Protein AF-A0A1Y4L0B2-F1 (afdb_monomer_lite)

Radius of gyration: 25.57 Å; chains: 1; bounding box: 71×45×72 Å

pLDDT: mean 89.55, std 8.19, range [52.19, 97.94]

Foldseek 3Di:
DDPVVCVVFDDPDDDDPVQVLQCQLPVHAKAKEWDWAQPDDDPPDPGPQIWIFIAISNRQDTDIGHPVDDQQVPQADPVPRGGHGGDYPDDDDDFDFPAWAKEWEWAATPQQKIKIWIWIWTWTQDPVTIDIDIDTAKMWIDALQDIWMWGQDPVGTDTDPDFFDDWADPDPPDPDTHYYDYTDDDLVRQPSHSCVLLVQVVCVVVVARNRVSRNLCSQQVCVSLCVVLLLCLLVVCCRVPVVVLSVLQFPSVDPDNCRGRPNDDPLLSVCNSVDHSNVSNVCVVCVVVVNDGSD

Organism: NCBI:txid501571

Sequence (295 aa):
MTTDEMLARLPDEQPDFEELQEVIGRELKGKLFARRIGMDEDPFSLSPYPHWECVCTACGKKFEADVKDKLKDMTVCPMCGGKVEPHRWMFRRGGKLTSAFLFYHLFRGIGREIWVRSWRVSQRLNWDGLEIDYEPMSIYHFEDDTAEKWKLGWQGWKPIKTIRMDTWKPNSFSYEYYPAFVGAISKKTIKGSCLEYSQLDRAIEYEFPLIEYIGFYLKNPSVEYLWKSNCIRLLCDYFNGRKDDVRRAVNLKAKTFKGLFRGADKREMKIIPQLHAREIIWFHWLYQAGVIRAD

Structure (mmCIF, N/CA/C/O backbone):
data_AF-A0A1Y4L0B2-F1
#
_entry.id   AF-A0A1Y4L0B2-F1
#
loop_
_atom_site.group_PDB
_atom_site.id
_atom_site.type_symbol
_atom_site.label_atom_id
_atom_site.label_alt_id
_atom_site.label_comp_id
_atom_site.label_asym_id
_atom_site.label_entity_id
_atom_site.label_seq_id
_atom_site.pdbx_PDB_ins_code
_atom_site.Cartn_x
_atom_site.Cartn_y
_atom_site.Cartn_z
_atom_site.occupancy
_atom_site.B_iso_or_equiv
_atom_site.auth_seq_id
_atom_site.auth_comp_id
_atom_site.auth_asym_id
_atom_site.auth_atom_id
_atom_site.pdbx_PDB_model_num
ATOM 1 N N . MET A 1 1 ? 6.589 15.026 17.180 1.00 90.00 1 MET A N 1
ATOM 2 C CA . MET A 1 1 ? 8.007 15.104 16.768 1.00 90.00 1 MET A CA 1
ATOM 3 C C . MET A 1 1 ? 8.219 16.286 15.822 1.00 90.00 1 MET A C 1
ATOM 5 O O . MET A 1 1 ? 7.353 16.550 14.989 1.00 90.00 1 MET A O 1
ATOM 9 N N . THR A 1 2 ? 9.313 17.042 15.963 1.00 93.88 2 THR A N 1
ATOM 10 C CA . THR A 1 2 ? 9.681 18.114 15.011 1.00 93.88 2 THR A CA 1
ATOM 11 C C . THR A 1 2 ? 10.234 17.529 13.704 1.00 93.88 2 THR A C 1
ATOM 13 O O . THR A 1 2 ? 10.528 16.338 13.628 1.00 93.88 2 THR A O 1
ATOM 16 N N . THR A 1 3 ? 10.364 18.335 12.641 1.00 94.56 3 THR A N 1
ATOM 17 C CA . THR A 1 3 ? 10.957 17.857 11.375 1.00 94.56 3 THR A CA 1
ATOM 18 C C . THR A 1 3 ? 12.421 17.441 11.552 1.00 94.56 3 THR A C 1
ATOM 20 O O . THR A 1 3 ? 12.824 16.432 10.983 1.00 94.56 3 THR A O 1
ATOM 23 N N . ASP A 1 4 ? 13.195 18.163 12.363 1.00 95.19 4 ASP A N 1
ATOM 24 C CA . ASP A 1 4 ? 14.615 17.860 12.577 1.00 95.19 4 ASP A CA 1
ATOM 25 C C . ASP A 1 4 ? 14.798 16.580 13.401 1.00 95.19 4 ASP A C 1
ATOM 27 O O . ASP A 1 4 ? 15.594 15.717 13.038 1.00 95.19 4 ASP A O 1
ATOM 31 N N . GLU A 1 5 ? 13.995 16.400 14.456 1.00 94.50 5 GLU A N 1
ATOM 32 C CA . GLU A 1 5 ? 13.945 15.143 15.217 1.00 94.50 5 GLU A CA 1
ATOM 33 C C . GLU A 1 5 ? 13.549 13.964 14.328 1.00 94.50 5 GLU A C 1
ATOM 35 O O . GLU A 1 5 ? 14.129 12.885 14.427 1.00 94.50 5 GLU A O 1
ATOM 40 N N . MET A 1 6 ? 12.567 14.175 13.448 1.00 94.75 6 MET A N 1
ATOM 41 C CA . MET A 1 6 ? 12.121 13.161 12.504 1.00 94.75 6 MET A CA 1
ATOM 42 C C . MET A 1 6 ? 13.268 12.739 11.586 1.00 94.75 6 MET A C 1
ATOM 44 O O . MET A 1 6 ? 13.547 11.549 11.487 1.00 94.75 6 MET A O 1
ATOM 48 N N . LEU A 1 7 ? 13.977 13.693 10.976 1.00 94.25 7 LEU A N 1
ATOM 49 C CA . LEU A 1 7 ? 15.098 13.400 10.080 1.00 94.25 7 LEU A CA 1
ATOM 50 C C . LEU A 1 7 ? 16.263 12.710 10.796 1.00 94.25 7 LEU A C 1
ATOM 52 O O . LEU A 1 7 ? 16.881 11.827 10.213 1.00 94.25 7 LEU A O 1
ATOM 56 N N . ALA A 1 8 ? 16.536 13.070 12.051 1.00 94.25 8 ALA A N 1
ATOM 57 C CA . ALA A 1 8 ? 17.605 12.459 12.839 1.00 94.25 8 ALA A CA 1
ATOM 58 C C . ALA A 1 8 ? 17.317 10.998 13.226 1.00 94.25 8 ALA A C 1
ATOM 60 O O . ALA A 1 8 ? 18.243 10.217 13.436 1.00 94.25 8 ALA A O 1
ATOM 61 N N . ARG A 1 9 ? 16.038 10.632 13.361 1.00 93.81 9 ARG A N 1
ATOM 62 C CA . ARG A 1 9 ? 15.606 9.299 13.810 1.00 93.81 9 ARG A CA 1
ATOM 63 C C . ARG A 1 9 ? 15.219 8.366 12.677 1.00 93.81 9 ARG A C 1
ATOM 65 O O . ARG A 1 9 ? 15.119 7.163 12.902 1.00 93.81 9 ARG A O 1
ATOM 72 N N . LEU A 1 10 ? 14.953 8.924 11.504 1.00 92.56 10 LEU A N 1
ATOM 73 C CA . LEU A 1 10 ? 14.519 8.200 10.329 1.00 92.56 10 LEU A CA 1
ATOM 74 C C . LEU A 1 10 ? 15.615 7.231 9.869 1.00 92.56 10 LEU A C 1
ATOM 76 O O . LEU A 1 10 ? 16.697 7.688 9.501 1.00 92.56 10 LEU A O 1
ATOM 80 N N . PRO A 1 11 ? 15.348 5.914 9.849 1.00 89.50 11 PRO A N 1
ATOM 81 C CA . PRO A 1 11 ? 16.285 4.950 9.294 1.00 89.50 11 PRO A CA 1
ATOM 82 C C . PRO A 1 11 ? 16.677 5.299 7.856 1.00 89.50 11 PRO A C 1
ATOM 84 O O . PRO A 1 11 ? 15.829 5.664 7.033 1.00 89.50 11 PRO A O 1
ATOM 87 N N . ASP A 1 12 ? 17.969 5.174 7.559 1.00 87.75 12 ASP A N 1
ATOM 88 C CA . ASP A 1 12 ? 18.512 5.370 6.215 1.00 87.75 12 ASP A CA 1
ATOM 89 C C . ASP A 1 12 ? 18.291 4.113 5.365 1.00 87.75 12 ASP A C 1
ATOM 91 O O . ASP A 1 12 ? 19.215 3.401 4.983 1.00 87.75 12 ASP A O 1
ATOM 95 N N . GLU A 1 13 ? 17.017 3.797 5.143 1.00 85.88 13 GLU A N 1
ATOM 96 C CA . GLU A 1 13 ? 16.587 2.691 4.299 1.00 85.88 13 GLU A CA 1
ATOM 97 C C . GLU A 1 13 ? 16.042 3.230 2.972 1.00 85.88 13 GLU A C 1
ATOM 99 O O . GLU A 1 13 ? 15.208 4.150 2.915 1.00 85.88 13 GLU A O 1
ATOM 104 N N . GLN A 1 14 ? 16.526 2.639 1.884 1.00 87.31 14 GLN A N 1
ATOM 105 C CA . GLN A 1 14 ? 16.072 2.888 0.520 1.00 87.31 14 GLN A CA 1
ATOM 106 C C . GLN A 1 14 ? 15.356 1.643 -0.013 1.00 87.31 14 GLN A C 1
ATOM 108 O O . GLN A 1 14 ? 15.561 0.557 0.532 1.00 87.31 14 GLN A O 1
ATOM 113 N N . PRO A 1 15 ? 14.481 1.778 -1.025 1.00 86.62 15 PRO A N 1
ATOM 114 C CA . PRO A 1 15 ? 13.889 0.620 -1.677 1.00 86.62 15 PRO A CA 1
ATOM 115 C C . PRO A 1 15 ? 14.984 -0.245 -2.295 1.00 86.62 15 PRO A C 1
ATOM 117 O O . PRO A 1 15 ? 15.932 0.285 -2.877 1.00 86.62 15 PRO A O 1
ATOM 120 N N . ASP A 1 16 ? 14.828 -1.559 -2.200 1.00 88.44 16 ASP A N 1
ATOM 121 C CA . ASP A 1 16 ? 15.700 -2.474 -2.917 1.00 88.44 16 ASP A CA 1
ATOM 122 C C . ASP A 1 16 ? 15.371 -2.453 -4.416 1.00 88.44 16 ASP A C 1
ATOM 124 O O . ASP A 1 16 ? 14.207 -2.488 -4.825 1.00 88.44 16 ASP A O 1
ATOM 128 N N . PHE A 1 17 ? 16.402 -2.367 -5.254 1.00 85.75 17 PHE A N 1
ATOM 129 C CA . PHE A 1 17 ? 16.220 -2.284 -6.700 1.00 85.75 17 PHE A CA 1
ATOM 130 C C . PHE A 1 17 ? 15.587 -3.561 -7.260 1.00 85.75 17 PHE A C 1
ATOM 132 O O . PHE A 1 17 ? 14.745 -3.476 -8.158 1.00 85.75 17 PHE A O 1
ATOM 139 N N . GLU A 1 18 ? 15.971 -4.732 -6.740 1.00 87.75 18 GLU A N 1
ATOM 140 C CA . GLU A 1 18 ? 15.405 -6.007 -7.188 1.00 87.75 18 GLU A CA 1
ATOM 141 C C . GLU A 1 18 ? 13.915 -6.073 -6.856 1.00 87.75 18 GLU A C 1
ATOM 143 O O . GLU A 1 18 ? 13.109 -6.347 -7.743 1.00 87.75 18 GLU A O 1
ATOM 148 N N . GLU A 1 19 ? 13.531 -5.692 -5.638 1.00 90.75 19 GLU A N 1
ATOM 149 C CA . GLU A 1 19 ? 12.128 -5.586 -5.231 1.00 90.75 19 GLU A CA 1
ATOM 150 C C . GLU A 1 19 ? 11.317 -4.633 -6.126 1.00 90.75 19 GLU A C 1
ATOM 152 O O . GLU A 1 19 ? 10.230 -4.982 -6.598 1.00 90.75 19 GLU A O 1
ATOM 157 N N . LEU A 1 20 ? 11.840 -3.435 -6.412 1.00 91.81 20 LEU A N 1
ATOM 158 C CA . LEU A 1 20 ? 11.171 -2.500 -7.321 1.00 91.81 20 LEU A CA 1
ATOM 159 C C . LEU A 1 20 ? 10.977 -3.111 -8.714 1.00 91.81 20 LEU A C 1
ATOM 161 O O . LEU A 1 20 ? 9.933 -2.908 -9.342 1.00 91.81 20 LEU A O 1
ATOM 165 N N . GLN A 1 21 ? 11.964 -3.867 -9.195 1.00 86.50 21 GLN A N 1
ATOM 166 C CA . GLN A 1 21 ? 11.884 -4.517 -10.493 1.00 86.50 21 GLN A CA 1
ATOM 167 C C . GLN A 1 21 ? 10.923 -5.712 -10.494 1.00 86.50 21 GLN A C 1
ATOM 169 O O . GLN A 1 21 ? 10.213 -5.917 -11.479 1.00 86.50 21 GLN A O 1
ATOM 174 N N . GLU A 1 22 ? 10.827 -6.460 -9.396 1.00 88.25 22 GLU A N 1
ATOM 175 C CA . GLU A 1 22 ? 9.817 -7.505 -9.220 1.00 88.25 22 GLU A CA 1
ATOM 176 C C . GLU A 1 22 ? 8.401 -6.928 -9.252 1.00 88.25 22 GLU A C 1
ATOM 178 O O . GLU A 1 22 ? 7.540 -7.466 -9.952 1.00 88.25 22 GLU A O 1
ATOM 183 N N . VAL A 1 23 ? 8.162 -5.802 -8.569 1.00 89.62 23 VAL A N 1
ATOM 184 C CA . VAL A 1 23 ? 6.871 -5.095 -8.621 1.00 89.62 23 VAL A CA 1
ATOM 185 C C . VAL A 1 23 ? 6.536 -4.709 -10.061 1.00 89.62 23 VAL A C 1
ATOM 187 O O . VAL A 1 23 ? 5.423 -4.959 -10.526 1.00 89.62 23 VAL A O 1
ATOM 190 N N . ILE A 1 24 ? 7.501 -4.163 -10.807 1.00 86.94 24 ILE A N 1
ATOM 191 C CA . ILE A 1 24 ? 7.298 -3.819 -12.220 1.00 86.94 24 ILE A CA 1
ATOM 192 C C . ILE A 1 24 ? 6.990 -5.065 -13.057 1.00 86.94 24 ILE A C 1
ATOM 194 O O . ILE A 1 24 ? 6.073 -5.036 -13.877 1.00 86.94 24 ILE A O 1
ATOM 198 N N . GLY A 1 25 ? 7.737 -6.153 -12.875 1.00 83.25 25 GLY A N 1
ATOM 199 C CA . GLY A 1 25 ? 7.571 -7.376 -13.655 1.00 83.25 25 GLY A CA 1
ATOM 200 C C . GLY A 1 25 ? 6.278 -8.138 -13.360 1.00 83.25 25 GLY A C 1
ATOM 201 O O . GLY A 1 25 ? 5.729 -8.766 -14.267 1.00 83.25 25 GLY A O 1
ATOM 202 N N . ARG A 1 26 ? 5.796 -8.086 -12.113 1.00 84.00 26 ARG A N 1
ATOM 203 C CA . ARG A 1 26 ? 4.625 -8.836 -11.639 1.00 84.00 26 ARG A CA 1
ATOM 204 C C . ARG A 1 26 ? 3.320 -8.070 -11.815 1.00 84.00 26 ARG A C 1
ATOM 206 O O . ARG A 1 26 ? 2.341 -8.642 -12.285 1.00 84.00 26 ARG A O 1
ATOM 213 N N . GLU A 1 27 ? 3.308 -6.800 -11.424 1.00 83.56 27 GLU A N 1
ATOM 214 C CA . GLU A 1 27 ? 2.073 -6.021 -11.274 1.00 83.56 27 GLU A CA 1
ATOM 215 C C . GLU A 1 27 ? 1.789 -5.122 -12.478 1.00 83.56 27 GLU A C 1
ATOM 217 O O . GLU A 1 27 ? 0.648 -4.722 -12.719 1.00 83.56 27 GLU A O 1
ATOM 222 N N . LEU A 1 28 ? 2.823 -4.778 -13.253 1.00 83.69 28 LEU A N 1
ATOM 223 C CA . LEU A 1 28 ? 2.685 -3.889 -14.398 1.00 83.69 28 LEU A CA 1
ATOM 224 C C . LEU A 1 28 ? 2.753 -4.663 -15.709 1.00 83.69 28 LEU A C 1
ATOM 226 O O . LEU A 1 28 ? 3.460 -5.656 -15.871 1.00 83.69 28 LEU A O 1
ATOM 230 N N . LYS A 1 29 ? 2.009 -4.173 -16.702 1.00 82.44 29 LYS A N 1
ATOM 231 C CA . LYS A 1 29 ? 2.002 -4.776 -18.033 1.00 82.44 29 LYS A CA 1
ATOM 232 C C . LYS A 1 29 ? 3.391 -4.659 -18.667 1.00 82.44 29 LYS A C 1
ATOM 234 O O . LYS A 1 29 ? 3.837 -3.556 -18.998 1.00 82.44 29 LYS A O 1
ATOM 239 N N . GLY A 1 30 ? 4.035 -5.803 -18.888 1.00 85.25 30 GLY A N 1
ATOM 240 C CA . GLY A 1 30 ? 5.305 -5.895 -19.597 1.00 85.25 30 GLY A CA 1
ATOM 241 C C . GLY A 1 30 ? 5.208 -5.345 -21.022 1.00 85.25 30 GLY A C 1
ATOM 242 O O . GLY A 1 30 ? 4.252 -5.605 -21.752 1.00 85.25 30 GLY A O 1
ATOM 243 N N . LYS A 1 31 ? 6.219 -4.586 -21.432 1.00 90.94 31 LYS A N 1
ATOM 244 C CA . LYS A 1 31 ? 6.385 -4.026 -22.773 1.00 90.94 31 LYS A CA 1
ATOM 245 C C . LYS A 1 31 ? 7.747 -4.446 -23.308 1.00 90.94 31 LYS A C 1
ATOM 247 O O . LYS A 1 31 ? 8.716 -4.526 -22.553 1.00 90.94 31 LYS A O 1
ATOM 252 N N . LEU A 1 32 ? 7.823 -4.688 -24.609 1.00 92.38 32 LEU A N 1
ATOM 253 C CA . LEU A 1 32 ? 9.070 -4.968 -25.307 1.00 92.38 32 LEU A CA 1
ATOM 254 C C . LEU A 1 32 ? 9.340 -3.842 -26.292 1.00 92.38 32 LEU A C 1
ATOM 256 O O . LEU A 1 32 ? 8.618 -3.685 -27.271 1.00 92.38 32 LEU A O 1
ATOM 260 N N . PHE A 1 33 ? 10.369 -3.048 -26.036 1.00 91.94 33 PHE A N 1
ATOM 261 C CA . PHE A 1 33 ? 10.768 -1.978 -26.937 1.00 91.94 33 PHE A CA 1
ATOM 262 C C . PHE A 1 33 ? 11.872 -2.456 -27.861 1.00 91.94 33 PHE A C 1
ATOM 264 O O . PHE A 1 33 ? 12.882 -2.945 -27.373 1.00 91.94 33 PHE A O 1
ATOM 271 N N . ALA A 1 34 ? 11.696 -2.286 -29.170 1.00 90.44 34 ALA A N 1
ATOM 272 C CA . ALA A 1 34 ? 12.701 -2.675 -30.152 1.00 90.44 34 ALA A CA 1
ATOM 273 C C . ALA A 1 34 ? 13.002 -1.565 -31.164 1.00 90.44 34 ALA A C 1
ATOM 275 O O . ALA A 1 34 ? 12.096 -0.848 -31.614 1.00 90.44 34 ALA A O 1
ATOM 276 N N . ARG A 1 35 ? 14.271 -1.460 -31.564 1.00 87.62 35 ARG A N 1
ATOM 277 C CA . ARG A 1 35 ? 14.735 -0.673 -32.721 1.00 87.62 35 ARG A CA 1
ATOM 278 C C . ARG A 1 35 ? 15.595 -1.534 -33.635 1.00 87.62 35 ARG A C 1
ATOM 280 O O . ARG A 1 35 ? 16.208 -2.488 -33.174 1.00 87.62 35 ARG A O 1
ATOM 287 N N . ARG A 1 36 ? 15.630 -1.202 -34.924 1.00 85.62 36 ARG A N 1
ATOM 288 C CA . ARG A 1 36 ? 16.532 -1.863 -35.873 1.00 85.62 36 ARG A CA 1
ATOM 289 C C . ARG A 1 36 ? 17.897 -1.196 -35.828 1.00 85.62 36 ARG A C 1
ATOM 291 O O . ARG A 1 36 ? 17.956 0.030 -35.822 1.00 85.62 36 ARG A O 1
ATOM 298 N N . ILE A 1 37 ? 18.944 -2.007 -35.830 1.00 82.88 37 ILE A N 1
ATOM 299 C CA . ILE A 1 37 ? 20.347 -1.604 -35.947 1.00 82.88 37 ILE A CA 1
ATOM 300 C C . ILE A 1 37 ? 20.917 -2.229 -37.229 1.00 82.88 37 ILE A C 1
ATOM 302 O O . ILE A 1 37 ? 20.421 -3.265 -37.674 1.00 82.88 37 ILE A O 1
ATOM 306 N N . GLY A 1 38 ? 21.915 -1.590 -37.848 1.00 72.25 38 GLY A N 1
ATOM 307 C CA . GLY A 1 38 ? 22.589 -2.116 -39.046 1.00 72.25 38 GLY A CA 1
ATOM 308 C C . GLY A 1 38 ? 21.827 -1.909 -40.362 1.00 72.25 38 GLY A C 1
ATOM 309 O O . GLY A 1 38 ? 22.090 -2.600 -41.341 1.00 72.25 38 GLY A O 1
ATOM 310 N N . MET A 1 39 ? 20.850 -0.993 -40.394 1.00 62.88 39 MET A N 1
ATOM 311 C CA . MET A 1 39 ? 20.187 -0.562 -41.639 1.00 62.88 39 MET A CA 1
ATOM 312 C C . MET A 1 39 ? 20.526 0.873 -42.054 1.00 62.88 39 MET A C 1
ATOM 314 O O . MET A 1 39 ? 20.312 1.206 -43.214 1.00 62.88 39 MET A O 1
ATOM 318 N N . ASP A 1 40 ? 21.090 1.678 -41.151 1.00 61.53 40 ASP A N 1
ATOM 319 C CA . ASP A 1 40 ? 21.494 3.054 -41.420 1.00 61.53 40 ASP A CA 1
ATOM 320 C C . ASP A 1 40 ? 22.939 3.276 -40.942 1.00 61.53 40 ASP A C 1
ATOM 322 O O . ASP A 1 40 ? 23.293 2.888 -39.829 1.00 61.53 40 ASP A O 1
ATOM 326 N N . GLU A 1 41 ? 23.704 3.949 -41.805 1.00 54.47 41 GLU A N 1
ATOM 327 C CA . GLU A 1 41 ? 25.034 4.559 -41.630 1.00 54.47 41 GLU A CA 1
ATOM 328 C C . GLU A 1 41 ? 26.252 3.804 -42.214 1.00 54.47 41 GLU A C 1
ATOM 330 O O . GLU A 1 41 ? 26.767 2.821 -41.687 1.00 54.47 41 GLU A O 1
ATOM 335 N N . ASP A 1 42 ? 26.717 4.389 -43.327 1.00 55.84 42 ASP A N 1
ATOM 336 C CA . ASP A 1 42 ? 27.955 4.173 -44.084 1.00 55.84 42 ASP A CA 1
ATOM 337 C C . ASP A 1 42 ? 28.073 2.862 -44.904 1.00 55.84 42 ASP A C 1
ATOM 339 O O . ASP A 1 42 ? 28.285 1.793 -44.329 1.00 55.84 42 ASP A O 1
ATOM 343 N N . PRO A 1 43 ? 28.023 2.922 -46.259 1.00 55.88 43 PRO A N 1
ATOM 344 C CA . PRO A 1 43 ? 28.298 1.773 -47.132 1.00 55.88 43 PRO A CA 1
ATOM 345 C C . PRO A 1 43 ? 29.742 1.243 -47.037 1.00 55.88 43 PRO A C 1
ATOM 347 O O . PRO A 1 43 ? 30.033 0.192 -47.608 1.00 55.88 43 PRO A O 1
ATOM 350 N N . PHE A 1 44 ? 30.635 1.944 -46.331 1.00 55.31 44 PHE A N 1
ATOM 351 C CA . PHE A 1 44 ? 32.004 1.516 -46.042 1.00 55.31 44 PHE A CA 1
ATOM 352 C C . PHE A 1 44 ? 32.215 1.062 -44.591 1.00 55.31 44 PHE A C 1
ATOM 354 O O . PHE A 1 44 ? 33.312 0.601 -44.262 1.00 55.31 44 PHE A O 1
ATOM 361 N N . SER A 1 45 ? 31.195 1.132 -43.726 1.00 56.50 45 SER A N 1
ATOM 362 C CA . SER A 1 45 ? 31.302 0.530 -42.399 1.00 56.50 45 SER A CA 1
ATOM 363 C C . SER A 1 45 ? 31.211 -0.993 -42.510 1.00 56.50 45 SER A C 1
ATOM 365 O O . SER A 1 45 ? 30.432 -1.542 -43.293 1.00 56.50 45 SER A O 1
ATOM 367 N N . LEU A 1 46 ? 31.992 -1.705 -41.693 1.00 55.75 46 LEU A N 1
ATOM 368 C CA . LEU A 1 46 ? 31.725 -3.106 -41.357 1.00 55.75 46 LEU A CA 1
ATOM 369 C C . LEU A 1 46 ? 30.444 -3.135 -40.507 1.00 55.75 46 LEU A C 1
ATOM 371 O O . LEU A 1 46 ? 30.496 -3.306 -39.291 1.00 55.75 46 LEU A O 1
ATOM 375 N N . SER A 1 47 ? 29.309 -2.837 -41.140 1.00 52.19 47 SER A N 1
ATOM 376 C CA . SER A 1 47 ? 28.029 -2.657 -40.468 1.00 52.19 47 SER A CA 1
ATOM 377 C C . SER A 1 47 ? 27.647 -3.966 -39.771 1.00 52.19 47 SER A C 1
ATOM 379 O O . SER A 1 47 ? 27.757 -5.035 -40.387 1.00 52.19 47 SER A O 1
ATOM 381 N N . PRO A 1 48 ? 27.232 -3.937 -38.493 1.00 62.78 48 PRO A N 1
ATOM 382 C CA . PRO A 1 48 ? 26.770 -5.143 -37.826 1.00 62.78 48 PRO A CA 1
ATOM 383 C C . PRO A 1 48 ? 25.582 -5.733 -38.595 1.00 62.78 48 PRO A C 1
ATOM 385 O O . PRO A 1 48 ? 24.753 -4.999 -39.133 1.00 62.78 48 PRO A O 1
ATOM 388 N N . TYR A 1 49 ? 25.495 -7.068 -38.641 1.00 72.19 49 TYR A N 1
ATOM 389 C CA . TYR A 1 49 ? 24.355 -7.777 -39.231 1.00 72.19 49 TYR A CA 1
ATOM 390 C C . TYR A 1 49 ? 23.036 -7.152 -38.742 1.00 72.19 49 TYR A C 1
ATOM 392 O O . TYR A 1 49 ? 22.914 -6.900 -37.537 1.00 72.19 49 TYR A O 1
ATOM 400 N N . PRO A 1 50 ? 22.057 -6.888 -39.627 1.00 80.88 50 PRO A N 1
ATOM 401 C CA . PRO A 1 50 ? 20.835 -6.203 -39.240 1.00 80.88 50 PRO A CA 1
ATOM 402 C C . PRO A 1 50 ? 20.078 -7.021 -38.190 1.00 80.88 50 PRO A C 1
ATOM 404 O O . PRO A 1 50 ? 19.640 -8.142 -38.449 1.00 80.88 50 PRO A O 1
ATOM 407 N N . HIS A 1 51 ? 19.901 -6.442 -37.005 1.00 86.19 51 HIS A N 1
ATOM 408 C CA . HIS A 1 51 ? 19.226 -7.062 -35.864 1.00 86.19 51 HIS A CA 1
ATOM 409 C C . HIS A 1 51 ? 18.259 -6.065 -35.204 1.00 86.19 51 HIS A C 1
ATOM 411 O O . HIS A 1 51 ? 18.318 -4.847 -35.409 1.00 86.19 51 HIS A O 1
ATOM 417 N N . TRP A 1 52 ? 17.322 -6.593 -34.426 1.00 88.62 52 TRP A N 1
ATOM 418 C CA . TRP A 1 52 ? 16.553 -5.831 -33.457 1.00 88.62 52 TRP A CA 1
ATOM 419 C C . TRP A 1 52 ? 17.345 -5.721 -32.165 1.00 88.62 52 TRP A C 1
ATOM 421 O O . TRP A 1 52 ? 17.703 -6.732 -31.572 1.00 88.62 52 TRP A O 1
ATOM 431 N N . GLU A 1 53 ? 17.541 -4.505 -31.682 1.00 90.56 53 GLU A N 1
ATOM 432 C CA . GLU A 1 53 ? 17.952 -4.274 -30.306 1.00 90.56 53 GLU A CA 1
ATOM 433 C C . GLU A 1 53 ? 16.691 -4.090 -29.454 1.00 90.56 53 GLU A C 1
ATOM 435 O O . GLU A 1 53 ? 15.891 -3.179 -29.699 1.00 90.56 53 GLU A O 1
ATOM 440 N N . CYS A 1 54 ? 16.502 -4.987 -28.488 1.00 91.62 54 CYS A N 1
ATOM 441 C CA . CYS A 1 54 ? 15.292 -5.140 -27.692 1.00 91.62 54 CYS A CA 1
ATOM 442 C C . CYS A 1 54 ? 15.542 -4.838 -26.211 1.00 91.62 54 CYS A C 1
ATOM 444 O O . CYS A 1 54 ? 16.584 -5.185 -25.659 1.00 91.62 54 CYS A O 1
ATOM 446 N N . VAL A 1 55 ? 14.546 -4.259 -25.541 1.00 92.81 55 VAL A N 1
ATOM 447 C CA . VAL A 1 55 ? 14.546 -4.006 -24.095 1.00 92.81 55 VAL A CA 1
ATOM 448 C C . VAL A 1 55 ? 13.194 -4.395 -23.503 1.00 92.81 55 VAL A C 1
ATOM 450 O O . VAL A 1 55 ? 12.149 -3.890 -23.924 1.00 92.81 55 VAL A O 1
ATOM 453 N N . CYS A 1 56 ? 13.205 -5.295 -22.520 1.00 92.12 56 CYS A N 1
ATOM 454 C CA . CYS A 1 56 ? 12.000 -5.750 -21.826 1.00 92.12 56 CYS A CA 1
ATOM 455 C C . CYS A 1 56 ? 11.767 -4.947 -20.542 1.00 92.12 56 CYS A C 1
ATOM 457 O O . CYS A 1 56 ? 12.589 -4.994 -19.630 1.00 92.12 56 CYS A O 1
ATOM 459 N N . THR A 1 57 ? 10.616 -4.282 -20.414 1.00 90.69 57 THR A N 1
ATOM 460 C CA . THR A 1 57 ? 10.280 -3.502 -19.206 1.00 90.69 57 THR A CA 1
ATOM 461 C C . THR A 1 57 ? 9.982 -4.350 -17.982 1.00 90.69 57 THR A C 1
ATOM 463 O O . THR A 1 57 ? 10.112 -3.846 -16.875 1.00 90.69 57 THR A O 1
ATOM 466 N N . ALA A 1 58 ? 9.601 -5.617 -18.165 1.00 88.38 58 ALA A N 1
ATOM 467 C CA . ALA A 1 58 ? 9.265 -6.508 -17.057 1.00 88.38 58 ALA A CA 1
ATOM 468 C C . ALA A 1 58 ? 10.504 -7.059 -16.334 1.00 88.38 58 ALA A C 1
ATOM 470 O O . ALA A 1 58 ? 10.454 -7.286 -15.136 1.00 88.38 58 ALA A O 1
ATOM 471 N N . CYS A 1 59 ? 11.608 -7.298 -17.050 1.00 88.06 59 CYS A N 1
ATOM 472 C CA . CYS A 1 59 ? 12.832 -7.850 -16.452 1.00 88.06 59 CYS A CA 1
ATOM 473 C C . CYS A 1 59 ? 14.049 -6.928 -16.558 1.00 88.06 59 CYS A C 1
ATOM 475 O O . CYS A 1 59 ? 15.132 -7.302 -16.121 1.00 88.06 59 CYS A O 1
ATOM 477 N N . GLY A 1 60 ? 13.919 -5.763 -17.194 1.00 87.19 60 GLY A N 1
ATOM 478 C CA . GLY A 1 60 ? 15.013 -4.807 -17.365 1.00 87.19 60 GLY A CA 1
ATOM 479 C C . GLY A 1 60 ? 16.050 -5.185 -18.427 1.00 87.19 60 GLY A C 1
ATOM 480 O O . GLY A 1 60 ? 16.847 -4.341 -18.825 1.00 87.19 60 GLY A O 1
ATOM 481 N N . LYS A 1 61 ? 16.064 -6.438 -18.898 1.00 89.94 61 LYS A N 1
ATOM 482 C CA . LYS A 1 61 ? 17.135 -6.957 -19.756 1.00 89.94 61 LYS A CA 1
ATOM 483 C C . LYS A 1 61 ? 17.067 -6.390 -21.174 1.00 89.94 61 LYS A C 1
ATOM 485 O O . LYS A 1 61 ? 15.998 -6.327 -21.792 1.00 89.94 61 LYS A O 1
ATOM 490 N N . LYS A 1 62 ? 18.252 -6.059 -21.685 1.00 90.81 62 LYS A N 1
ATOM 491 C CA . LYS A 1 62 ? 18.531 -5.699 -23.075 1.00 90.81 62 LYS A CA 1
ATOM 492 C C . LYS A 1 62 ? 19.093 -6.916 -23.814 1.00 90.81 62 LYS A C 1
ATOM 494 O O . LYS A 1 62 ? 19.896 -7.649 -23.241 1.00 90.81 62 LYS A O 1
ATOM 499 N N . PHE A 1 63 ? 18.645 -7.158 -25.042 1.00 91.12 63 PHE A N 1
ATOM 500 C CA . PHE A 1 63 ? 19.083 -8.295 -25.858 1.00 91.12 63 PHE A CA 1
ATOM 501 C C . PHE A 1 63 ? 18.897 -8.017 -27.353 1.00 91.12 63 PHE A C 1
ATOM 503 O O . PHE A 1 63 ? 18.166 -7.105 -27.735 1.00 91.12 63 PHE A O 1
ATOM 510 N N . GLU A 1 64 ? 19.534 -8.826 -28.193 1.00 90.62 64 GLU A N 1
ATOM 511 C CA . GLU A 1 64 ? 19.429 -8.746 -29.651 1.00 90.62 64 GLU A CA 1
ATOM 512 C C . GLU A 1 64 ? 18.517 -9.858 -30.196 1.00 90.62 64 GLU A C 1
ATOM 514 O O . GLU A 1 64 ? 18.476 -10.960 -29.647 1.00 90.62 64 GLU A O 1
ATOM 519 N N . ALA A 1 65 ? 17.774 -9.575 -31.266 1.00 87.38 65 ALA A N 1
ATOM 520 C CA . ALA A 1 65 ? 16.944 -10.547 -31.986 1.00 87.38 65 ALA A CA 1
ATOM 521 C C . ALA A 1 65 ? 17.103 -10.390 -33.509 1.00 87.38 65 ALA A C 1
ATOM 523 O O . ALA A 1 65 ? 17.425 -9.307 -33.992 1.00 87.38 65 ALA A O 1
ATOM 524 N N . ASP A 1 66 ? 16.873 -11.449 -34.287 1.00 82.69 66 ASP A N 1
ATOM 525 C CA . ASP A 1 66 ? 17.029 -11.412 -35.751 1.00 82.69 66 ASP A CA 1
ATOM 526 C C . ASP A 1 66 ? 15.938 -10.522 -36.389 1.00 82.69 66 ASP A C 1
ATOM 528 O O . ASP A 1 66 ? 14.767 -10.591 -36.017 1.00 82.69 66 ASP A O 1
ATOM 532 N N . VAL A 1 67 ? 16.284 -9.688 -37.383 1.00 76.81 67 VAL A N 1
ATOM 533 C CA . VAL A 1 67 ? 15.311 -8.839 -38.109 1.00 76.81 67 VAL A CA 1
ATOM 534 C C . VAL A 1 67 ? 14.215 -9.646 -38.809 1.00 76.81 67 VAL A C 1
ATOM 536 O O . VAL A 1 67 ? 13.139 -9.096 -39.078 1.00 76.81 67 VAL A O 1
ATOM 539 N N . LYS A 1 68 ? 14.450 -10.935 -39.090 1.00 78.75 68 LYS A N 1
ATOM 540 C CA . LYS A 1 68 ? 13.423 -11.850 -39.613 1.00 78.75 68 LYS A CA 1
ATOM 541 C C . LYS A 1 68 ? 12.217 -11.965 -38.683 1.00 78.75 68 LYS A C 1
ATOM 543 O O . LYS A 1 68 ? 11.098 -12.136 -39.176 1.00 78.75 68 LYS A O 1
ATOM 548 N N . ASP A 1 69 ? 12.418 -11.806 -37.378 1.00 78.94 69 ASP A N 1
ATOM 549 C CA . ASP A 1 69 ? 11.328 -11.784 -36.418 1.00 78.94 69 ASP A CA 1
ATOM 550 C C . ASP A 1 69 ? 10.517 -10.498 -36.587 1.00 78.94 69 ASP A C 1
ATOM 552 O O . ASP A 1 69 ? 11.009 -9.363 -36.523 1.00 78.94 69 ASP A O 1
ATOM 556 N N . LYS A 1 70 ? 9.216 -10.658 -36.828 1.00 85.69 70 LYS A N 1
ATOM 557 C CA . LYS A 1 70 ? 8.307 -9.517 -36.875 1.00 85.69 70 LYS A CA 1
ATOM 558 C C . LYS A 1 70 ? 8.075 -9.056 -35.444 1.00 85.69 70 LYS A C 1
ATOM 560 O O . LYS A 1 70 ? 7.472 -9.774 -34.659 1.00 85.69 70 LYS A O 1
ATOM 565 N N . LEU A 1 71 ? 8.449 -7.812 -35.143 1.00 87.56 71 LEU A N 1
ATOM 566 C CA . LEU A 1 71 ? 8.274 -7.211 -33.815 1.00 87.56 71 LEU A CA 1
ATOM 567 C C . LEU A 1 71 ? 6.877 -7.445 -33.211 1.00 87.56 71 LEU A C 1
ATOM 569 O O . LEU A 1 71 ? 6.759 -7.781 -32.042 1.00 87.56 71 LEU A O 1
ATOM 573 N N . LYS A 1 72 ? 5.814 -7.312 -34.013 1.00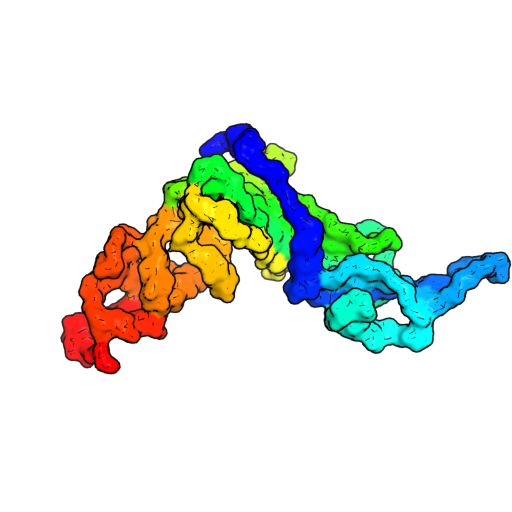 89.75 72 LYS A N 1
ATOM 574 C CA . LYS A 1 72 ? 4.426 -7.525 -33.563 1.00 89.75 72 LYS A CA 1
ATOM 575 C C . LYS A 1 72 ? 4.135 -8.940 -33.034 1.00 89.75 72 LYS A C 1
ATOM 577 O O . LYS A 1 72 ? 3.188 -9.100 -32.275 1.00 89.75 72 LYS A O 1
ATOM 582 N N . ASP A 1 73 ? 4.934 -9.926 -33.433 1.00 89.94 73 ASP A N 1
ATOM 583 C CA . ASP A 1 73 ? 4.774 -11.333 -33.067 1.00 89.94 73 ASP A CA 1
ATOM 584 C C . ASP A 1 73 ? 5.637 -11.684 -31.828 1.00 89.94 73 ASP A C 1
ATOM 586 O O . ASP A 1 73 ? 5.490 -12.753 -31.242 1.00 89.94 73 ASP A O 1
ATOM 590 N N . MET A 1 74 ? 6.488 -10.759 -31.357 1.00 89.88 74 MET A N 1
ATOM 591 C CA . MET A 1 74 ? 7.317 -10.906 -30.152 1.00 89.88 74 MET A CA 1
ATOM 592 C C . MET A 1 74 ? 6.515 -10.585 -28.878 1.00 89.88 74 MET A C 1
ATOM 594 O O . MET A 1 74 ? 6.780 -9.607 -28.179 1.00 89.88 74 MET A O 1
ATOM 598 N N . THR A 1 75 ? 5.498 -11.396 -28.579 1.00 92.62 75 THR A N 1
ATOM 599 C CA . THR A 1 75 ? 4.577 -11.180 -27.441 1.00 92.62 75 THR A CA 1
ATOM 600 C C . THR A 1 75 ? 5.023 -11.842 -26.135 1.00 92.62 75 THR A C 1
ATOM 602 O O . THR A 1 75 ? 4.323 -11.776 -25.122 1.00 92.62 75 THR A O 1
ATOM 605 N N . VAL A 1 76 ? 6.174 -12.513 -26.143 1.00 92.38 76 VAL A N 1
ATOM 606 C CA . VAL A 1 76 ? 6.796 -13.134 -24.969 1.00 92.38 76 VAL A CA 1
ATOM 607 C C . VAL A 1 76 ? 8.255 -12.705 -24.925 1.00 92.38 76 VAL A C 1
ATOM 609 O O . VAL A 1 76 ? 8.950 -12.758 -25.937 1.00 92.38 76 VAL A O 1
ATOM 612 N N . CYS A 1 77 ? 8.723 -12.267 -23.759 1.00 91.88 77 CYS A N 1
ATOM 613 C CA . CYS A 1 77 ? 10.123 -11.921 -23.582 1.00 91.88 77 CYS A CA 1
ATOM 614 C C . CYS A 1 77 ? 10.971 -13.203 -23.534 1.00 91.88 77 CYS A C 1
ATOM 616 O O . CYS A 1 77 ? 10.773 -14.010 -22.624 1.00 91.88 77 CYS A O 1
ATOM 618 N N . PRO A 1 78 ? 11.962 -13.385 -24.424 1.00 90.69 78 PRO A N 1
ATOM 619 C CA . PRO A 1 78 ? 12.815 -14.575 -24.415 1.00 90.69 78 PRO A CA 1
ATOM 620 C C . PRO A 1 78 ? 13.714 -14.648 -23.172 1.00 90.69 78 PRO A C 1
ATOM 622 O O . PRO A 1 78 ? 14.163 -15.723 -22.796 1.00 90.69 78 PRO A O 1
ATOM 625 N N . MET A 1 79 ? 13.949 -13.516 -22.500 1.00 92.06 79 MET A N 1
ATOM 626 C CA . MET A 1 79 ? 14.854 -13.439 -21.349 1.00 92.06 79 MET A CA 1
ATOM 627 C C . MET A 1 79 ? 14.201 -13.780 -20.008 1.00 92.06 79 MET A C 1
ATOM 629 O O . MET A 1 79 ? 14.913 -14.108 -19.059 1.00 92.06 79 MET A O 1
ATOM 633 N N . CYS A 1 80 ? 12.880 -13.627 -19.886 1.00 90.62 80 CYS A N 1
ATOM 634 C CA . CYS A 1 80 ? 12.156 -13.913 -18.640 1.00 90.62 80 CYS A CA 1
ATOM 635 C C . CYS A 1 80 ? 10.884 -14.750 -18.821 1.00 90.62 80 CYS A C 1
ATOM 637 O O . CYS A 1 80 ? 10.236 -15.071 -17.833 1.00 90.62 80 CYS A O 1
ATOM 639 N N . GLY A 1 81 ? 10.480 -15.071 -20.053 1.00 90.00 81 GLY A N 1
ATOM 640 C CA . GLY A 1 81 ? 9.243 -15.804 -20.347 1.00 90.00 81 GLY A CA 1
ATOM 641 C C . GLY A 1 81 ? 7.950 -15.016 -20.098 1.00 90.00 81 GLY A C 1
ATOM 642 O O . GLY A 1 81 ? 6.860 -15.532 -20.336 1.00 90.00 81 GLY A O 1
ATOM 643 N N . GLY A 1 82 ? 8.042 -13.766 -19.634 1.00 88.56 82 GLY A N 1
ATOM 644 C CA . GLY A 1 82 ? 6.886 -12.918 -19.354 1.00 88.56 82 GLY A CA 1
ATOM 645 C C . GLY A 1 82 ? 6.151 -12.485 -20.624 1.00 88.56 82 GLY A C 1
ATOM 646 O O . GLY A 1 82 ? 6.770 -12.240 -21.662 1.00 88.56 82 GLY A O 1
ATOM 647 N N . LYS A 1 83 ? 4.824 -12.348 -20.534 1.00 91.50 83 LYS A N 1
ATOM 648 C CA . LYS A 1 83 ? 4.008 -11.756 -21.606 1.00 91.50 83 LYS A CA 1
ATOM 649 C C . LYS A 1 83 ? 4.348 -10.275 -21.754 1.00 91.50 83 LYS A C 1
ATOM 651 O O . LYS A 1 83 ? 4.389 -9.547 -20.764 1.00 91.50 83 LYS A O 1
ATOM 656 N N . VAL A 1 84 ? 4.556 -9.831 -22.988 1.00 92.44 84 VAL A N 1
ATOM 657 C CA . VAL A 1 84 ? 4.945 -8.454 -23.307 1.00 92.44 84 VAL A CA 1
ATOM 658 C C . VAL A 1 84 ? 4.142 -7.897 -24.473 1.00 92.44 84 VAL A C 1
ATOM 660 O O . VAL A 1 84 ? 3.743 -8.621 -25.382 1.00 92.44 84 VAL A O 1
ATOM 663 N N . GLU A 1 85 ? 3.921 -6.586 -24.457 1.00 92.94 85 GLU A N 1
ATOM 664 C CA . GLU A 1 85 ? 3.383 -5.846 -25.596 1.00 92.94 85 GLU A CA 1
ATOM 665 C C . GLU A 1 85 ? 4.528 -5.237 -26.426 1.00 92.94 85 GLU A C 1
ATOM 667 O O . GLU A 1 85 ? 5.293 -4.421 -25.897 1.00 92.94 85 GLU A O 1
ATOM 672 N N . PRO A 1 86 ? 4.684 -5.613 -27.708 1.00 91.62 86 PRO A N 1
ATOM 673 C CA . PRO A 1 86 ? 5.772 -5.114 -28.534 1.00 91.62 86 PRO A CA 1
ATOM 674 C C . PRO A 1 86 ? 5.529 -3.676 -29.011 1.00 91.62 86 PRO A C 1
ATOM 676 O O . PRO A 1 86 ? 4.484 -3.335 -29.564 1.00 91.62 86 PRO A O 1
ATOM 679 N N . HIS A 1 87 ? 6.542 -2.826 -28.864 1.00 91.88 87 HIS A N 1
ATOM 680 C CA . HIS A 1 87 ? 6.527 -1.419 -29.244 1.00 91.88 87 HIS A CA 1
ATOM 681 C C . HIS A 1 87 ? 7.814 -1.025 -29.967 1.00 91.88 87 HIS A C 1
ATOM 683 O O . HIS A 1 87 ? 8.911 -1.472 -29.641 1.00 91.88 87 HIS A O 1
ATOM 689 N N . ARG A 1 88 ? 7.703 -0.098 -30.924 1.00 88.38 88 ARG A N 1
ATOM 690 C CA . ARG A 1 88 ? 8.891 0.521 -31.518 1.00 88.38 88 ARG A CA 1
ATOM 691 C C . ARG A 1 88 ? 9.521 1.526 -30.559 1.00 88.38 88 ARG A C 1
ATOM 693 O O . ARG A 1 88 ? 8.836 2.357 -29.955 1.00 88.38 88 ARG A O 1
ATOM 700 N N . TRP A 1 89 ? 10.840 1.497 -30.488 1.00 85.56 89 TRP A N 1
ATOM 701 C CA . TRP A 1 89 ? 11.649 2.432 -29.724 1.00 85.56 89 TRP A CA 1
ATOM 702 C C . TRP A 1 89 ? 11.914 3.704 -30.554 1.00 85.56 89 TRP A C 1
ATOM 704 O O . TRP A 1 89 ? 12.914 3.807 -31.251 1.00 85.56 89 TRP A O 1
ATOM 714 N N . MET A 1 90 ? 10.988 4.676 -30.511 1.00 73.81 90 MET A N 1
ATOM 715 C CA . MET A 1 90 ? 11.015 5.880 -31.378 1.00 73.81 90 MET A CA 1
ATOM 716 C C . MET A 1 90 ? 11.006 7.238 -30.639 1.00 73.81 90 MET A C 1
ATOM 718 O O . MET A 1 90 ? 10.584 8.241 -31.216 1.00 73.81 90 MET A O 1
ATOM 722 N N . PHE A 1 91 ? 11.390 7.324 -29.361 1.00 70.19 91 PHE A N 1
ATOM 723 C CA . PHE A 1 91 ? 11.300 8.603 -28.632 1.00 70.19 91 PHE A CA 1
ATOM 724 C C . PHE A 1 91 ? 12.457 9.560 -28.973 1.00 70.19 91 PHE A C 1
ATOM 726 O O . PHE A 1 91 ? 13.606 9.151 -29.103 1.00 70.19 91 PHE A O 1
ATOM 733 N N . ARG A 1 92 ? 12.135 10.853 -29.139 1.00 58.19 92 ARG A N 1
ATOM 734 C CA . ARG A 1 92 ? 13.006 11.845 -29.798 1.00 58.19 92 ARG A CA 1
ATOM 735 C C . ARG A 1 92 ? 13.992 12.601 -28.890 1.00 58.19 92 ARG A C 1
ATOM 737 O O . ARG A 1 92 ? 14.774 13.362 -29.444 1.00 58.19 92 ARG A O 1
ATOM 744 N N . ARG A 1 93 ? 13.980 12.411 -27.557 1.00 63.16 93 ARG A N 1
ATOM 745 C CA . ARG A 1 93 ? 14.982 12.837 -26.531 1.00 63.16 93 ARG A CA 1
ATOM 746 C C . ARG A 1 93 ? 14.379 12.673 -25.118 1.00 63.16 93 ARG A C 1
ATOM 748 O O . ARG A 1 93 ? 13.160 12.709 -24.994 1.00 63.16 93 ARG A O 1
ATOM 755 N N . GLY A 1 94 ? 15.210 12.524 -24.076 1.00 64.00 94 GLY A N 1
ATOM 756 C CA . GLY A 1 94 ? 14.790 12.603 -22.657 1.00 64.00 94 GLY A CA 1
ATOM 757 C C . GLY A 1 94 ? 14.163 11.344 -22.039 1.00 64.00 94 GLY A C 1
ATOM 758 O O . GLY A 1 94 ? 13.571 11.421 -20.959 1.00 64.00 94 GLY A O 1
ATOM 759 N N . GLY A 1 95 ? 14.282 10.205 -22.722 1.00 78.31 95 GLY A N 1
ATOM 760 C CA . GLY A 1 95 ? 13.699 8.945 -22.277 1.00 78.31 95 GLY A CA 1
ATOM 761 C C . GLY A 1 95 ? 12.195 8.841 -22.479 1.00 78.31 95 GLY A C 1
ATOM 762 O O . GLY A 1 95 ? 11.486 9.837 -22.616 1.00 78.31 95 GLY A O 1
ATOM 763 N N . LYS A 1 96 ? 11.675 7.616 -22.482 1.00 86.81 96 LYS A N 1
ATOM 764 C CA . LYS A 1 96 ? 10.236 7.344 -22.457 1.00 86.81 96 LYS A CA 1
ATOM 765 C C . LYS A 1 96 ? 9.859 6.759 -21.107 1.00 86.81 96 LYS A C 1
ATOM 767 O O . LYS A 1 96 ? 10.325 5.676 -20.774 1.00 86.81 96 LYS A O 1
ATOM 772 N N . LEU A 1 97 ? 8.968 7.427 -20.374 1.00 88.69 97 LEU A N 1
ATOM 773 C CA . LEU A 1 97 ? 8.345 6.841 -19.187 1.00 88.69 97 LEU A CA 1
ATOM 774 C C . LEU A 1 97 ? 7.572 5.581 -19.605 1.00 88.69 97 LEU A C 1
ATOM 776 O O . LEU A 1 97 ? 6.638 5.650 -20.410 1.00 88.69 97 LEU A O 1
ATOM 780 N N . THR A 1 98 ? 7.996 4.426 -19.105 1.00 88.69 98 THR A N 1
ATOM 781 C CA . THR A 1 98 ? 7.384 3.128 -19.412 1.00 88.69 98 THR A CA 1
ATOM 782 C C . THR A 1 98 ? 6.352 2.740 -18.367 1.00 88.69 98 THR A C 1
ATOM 784 O O . THR A 1 98 ? 5.288 2.228 -18.743 1.00 88.69 98 THR A O 1
ATOM 787 N N . SER A 1 99 ? 6.664 3.046 -17.104 1.00 89.94 99 SER A N 1
ATOM 788 C CA . SER A 1 99 ? 5.913 2.678 -15.906 1.00 89.94 99 SER A CA 1
ATOM 789 C C . SER A 1 99 ? 6.130 3.706 -14.793 1.00 89.94 99 SER A C 1
ATOM 791 O O . SER A 1 99 ? 7.202 4.302 -14.696 1.00 89.94 99 SER A O 1
ATOM 793 N N . ALA A 1 100 ? 5.121 3.900 -13.945 1.00 93.88 100 ALA A N 1
ATOM 794 C CA . ALA A 1 100 ? 5.205 4.735 -12.751 1.00 93.88 100 ALA A CA 1
ATOM 795 C C . ALA A 1 100 ? 4.218 4.244 -11.684 1.00 93.88 100 ALA A C 1
ATOM 797 O O . ALA A 1 100 ? 3.104 3.836 -12.019 1.00 93.88 100 ALA A O 1
ATOM 798 N N . PHE A 1 101 ? 4.630 4.268 -10.416 1.00 95.62 101 PHE A N 1
ATOM 799 C CA . PHE A 1 101 ? 3.829 3.809 -9.278 1.00 95.62 101 PHE A CA 1
ATOM 800 C C . PHE A 1 101 ? 4.292 4.419 -7.951 1.00 95.62 101 PHE A C 1
ATOM 802 O O . PHE A 1 101 ? 5.394 4.958 -7.833 1.00 95.62 101 PHE A O 1
ATOM 809 N N . LEU A 1 102 ? 3.429 4.345 -6.939 1.00 96.75 102 LEU A N 1
ATOM 810 C CA . LEU A 1 102 ? 3.792 4.620 -5.554 1.00 96.75 102 LEU A CA 1
ATOM 811 C C . LEU A 1 102 ? 4.265 3.343 -4.873 1.00 96.75 102 LEU A C 1
ATOM 813 O O . LEU A 1 102 ? 3.606 2.314 -4.968 1.00 96.75 102 LEU A O 1
ATOM 817 N N . PHE A 1 103 ? 5.366 3.429 -4.140 1.00 96.69 103 PHE A N 1
ATOM 818 C CA . PHE A 1 103 ? 5.910 2.314 -3.377 1.00 96.69 103 PHE A CA 1
ATOM 819 C C . PHE A 1 103 ? 5.988 2.668 -1.894 1.00 96.69 103 PHE A C 1
ATOM 821 O O . PHE A 1 103 ? 6.535 3.713 -1.546 1.00 96.69 103 PHE A O 1
ATOM 828 N N . TYR A 1 104 ? 5.433 1.826 -1.025 1.00 96.31 104 TYR A N 1
ATOM 829 C CA . TYR A 1 104 ? 5.452 2.003 0.428 1.00 96.31 104 TYR A CA 1
ATOM 830 C C . TYR A 1 104 ? 6.407 0.998 1.050 1.00 96.31 104 TYR A C 1
ATOM 832 O O . TYR A 1 104 ? 6.129 -0.198 1.050 1.00 96.31 104 TYR A O 1
ATOM 840 N N . HIS A 1 105 ? 7.495 1.499 1.623 1.00 94.56 105 HIS A N 1
ATOM 841 C CA . HIS A 1 105 ? 8.481 0.681 2.315 1.00 94.56 105 HIS A CA 1
ATOM 842 C C . HIS A 1 105 ? 8.318 0.848 3.828 1.00 94.56 105 HIS A C 1
ATOM 844 O O . HIS A 1 105 ? 8.329 1.983 4.314 1.00 94.56 105 HIS A O 1
ATOM 850 N N . LEU A 1 106 ? 8.137 -0.260 4.555 1.00 94.56 106 LEU A N 1
ATOM 851 C CA . LEU A 1 106 ? 8.008 -0.274 6.013 1.00 94.56 106 LEU A CA 1
ATOM 852 C C . LEU A 1 106 ? 9.311 -0.727 6.660 1.00 94.56 106 LEU A C 1
ATOM 854 O O . LEU A 1 106 ? 9.831 -1.790 6.334 1.00 94.56 106 LEU A O 1
ATOM 858 N N . PHE A 1 107 ? 9.761 0.022 7.657 1.00 92.12 107 PHE A N 1
ATOM 859 C CA . PHE A 1 107 ? 11.013 -0.240 8.351 1.00 92.12 107 PHE A CA 1
ATOM 860 C C . PHE A 1 107 ? 10.875 -0.058 9.858 1.00 92.12 107 PHE A C 1
ATOM 862 O O . PHE A 1 107 ? 9.949 0.573 10.385 1.00 92.12 107 PHE A O 1
ATOM 869 N N . ARG A 1 108 ? 11.795 -0.704 10.571 1.00 94.19 108 ARG A N 1
ATOM 870 C CA . ARG A 1 108 ? 11.771 -0.804 12.025 1.00 94.19 108 ARG A CA 1
ATOM 871 C C . ARG A 1 108 ? 12.428 0.428 12.638 1.00 94.19 108 ARG A C 1
ATOM 873 O O . ARG A 1 108 ? 13.576 0.725 12.334 1.00 94.19 108 ARG A O 1
ATOM 880 N N . GLY A 1 109 ? 11.710 1.113 13.525 1.00 93.19 109 GLY A N 1
ATOM 881 C CA . GLY A 1 109 ? 12.273 2.188 14.341 1.00 93.19 109 GLY A CA 1
ATOM 882 C C . GLY A 1 1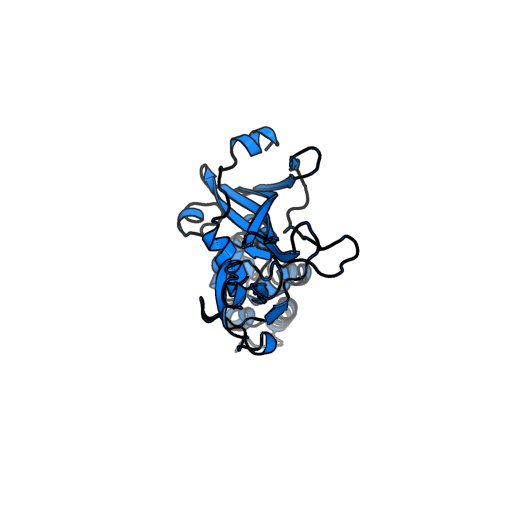09 ? 12.855 1.696 15.665 1.00 93.19 109 GLY A C 1
ATOM 883 O O . GLY A 1 109 ? 12.988 0.494 15.916 1.00 93.19 109 GLY A O 1
ATOM 884 N N . ILE A 1 110 ? 13.170 2.651 16.540 1.00 91.81 110 ILE A N 1
ATOM 885 C CA . ILE A 1 110 ? 13.642 2.376 17.899 1.00 91.81 110 ILE A CA 1
ATOM 886 C C . ILE A 1 110 ? 12.468 1.876 18.753 1.00 91.81 110 ILE A C 1
ATOM 888 O O . ILE A 1 110 ? 11.334 2.333 18.626 1.00 91.81 110 ILE A O 1
ATOM 892 N N . GLY A 1 111 ? 12.731 0.929 19.657 1.00 93.06 111 GLY A N 1
ATOM 893 C CA . GLY A 1 111 ? 11.722 0.455 20.602 1.00 93.06 111 GLY A CA 1
ATOM 894 C C . GLY A 1 111 ? 10.560 -0.237 19.895 1.00 93.06 111 GLY A C 1
ATOM 895 O O . GLY A 1 111 ? 10.751 -1.292 19.296 1.00 93.06 111 GLY A O 1
ATOM 896 N N . ARG A 1 112 ? 9.349 0.324 19.992 1.00 95.00 112 ARG A N 1
ATOM 897 C CA . ARG A 1 112 ? 8.129 -0.233 19.380 1.00 95.00 112 ARG A CA 1
ATOM 898 C C . ARG A 1 112 ? 7.743 0.448 18.067 1.00 95.00 112 ARG A C 1
ATOM 900 O O . ARG A 1 112 ? 6.796 -0.007 17.435 1.00 95.00 112 ARG A O 1
ATOM 907 N N . GLU A 1 113 ? 8.519 1.412 17.597 1.00 95.75 113 GLU A N 1
ATOM 908 C CA . GLU A 1 113 ? 8.178 2.230 16.435 1.00 95.75 113 GLU A CA 1
ATOM 909 C C . GLU A 1 113 ? 8.200 1.470 15.111 1.00 95.75 113 GLU A C 1
ATOM 911 O O . GLU A 1 113 ? 9.018 0.567 14.881 1.00 95.75 113 GLU A O 1
ATOM 916 N N . ILE A 1 114 ? 7.315 1.905 14.221 1.00 96.88 114 ILE A N 1
ATOM 917 C CA . ILE A 1 114 ? 7.315 1.569 12.805 1.00 96.88 114 ILE A CA 1
ATOM 918 C C . ILE A 1 114 ? 7.332 2.858 12.012 1.00 96.88 114 ILE A C 1
ATOM 920 O O . ILE A 1 114 ? 6.598 3.807 12.285 1.00 96.88 114 ILE A O 1
ATOM 924 N N . TRP A 1 115 ? 8.149 2.853 10.978 1.00 96.81 115 TRP A N 1
ATOM 925 C CA . TRP A 1 115 ? 8.226 3.933 10.029 1.00 96.81 115 TRP A CA 1
ATOM 926 C C . TRP A 1 115 ? 7.833 3.425 8.652 1.00 96.81 115 TRP A C 1
ATOM 928 O O . TRP A 1 115 ? 8.048 2.262 8.311 1.00 96.81 115 TRP A O 1
ATOM 938 N N . VAL A 1 116 ? 7.233 4.305 7.859 1.00 96.94 116 VAL A N 1
ATOM 939 C CA . VAL A 1 116 ? 6.903 4.019 6.464 1.00 96.94 116 VAL A CA 1
ATOM 940 C C . VAL A 1 116 ? 7.375 5.183 5.620 1.00 96.94 116 VAL A C 1
ATOM 942 O O . VAL A 1 116 ? 7.126 6.339 5.959 1.00 96.94 116 VAL A O 1
ATOM 945 N N . ARG A 1 117 ? 8.021 4.904 4.495 1.00 96.31 117 ARG A N 1
ATOM 946 C CA . ARG A 1 117 ? 8.357 5.922 3.499 1.00 96.31 117 ARG A CA 1
ATOM 947 C C . ARG A 1 117 ? 7.673 5.565 2.194 1.00 96.31 117 ARG A C 1
ATOM 949 O O . ARG A 1 117 ? 7.753 4.425 1.740 1.00 96.31 117 ARG A O 1
ATOM 956 N N . SER A 1 118 ? 6.975 6.537 1.620 1.00 97.00 118 SER A N 1
ATOM 957 C CA . SER A 1 118 ? 6.417 6.411 0.281 1.00 97.00 118 SER A CA 1
ATOM 958 C C . SER A 1 118 ? 7.374 7.011 -0.743 1.00 97.00 118 SER A C 1
ATOM 960 O O . SER A 1 118 ? 7.962 8.073 -0.519 1.00 97.00 118 SER A O 1
ATOM 962 N N . TRP A 1 119 ? 7.496 6.337 -1.879 1.00 97.06 119 TRP A N 1
ATOM 963 C CA . TRP A 1 119 ? 8.371 6.705 -2.983 1.00 97.06 119 TRP A CA 1
ATOM 964 C C . TRP A 1 119 ? 7.562 6.804 -4.270 1.00 97.06 119 TRP A C 1
ATOM 966 O O . TRP A 1 119 ? 6.680 5.984 -4.522 1.00 97.06 119 TRP A O 1
ATOM 976 N N . ARG A 1 120 ? 7.863 7.806 -5.094 1.00 96.62 120 ARG A N 1
ATOM 977 C CA . ARG A 1 120 ? 7.424 7.861 -6.490 1.00 96.62 120 ARG A CA 1
ATOM 978 C C . ARG A 1 120 ? 8.464 7.140 -7.319 1.00 96.62 120 ARG A C 1
ATOM 980 O O . ARG A 1 120 ? 9.563 7.661 -7.476 1.00 96.62 120 ARG A O 1
ATOM 987 N N . VAL A 1 121 ? 8.113 5.966 -7.824 1.00 96.50 121 VAL A N 1
ATOM 988 C CA . VAL A 1 121 ? 9.001 5.146 -8.645 1.00 96.50 121 VAL A CA 1
ATOM 989 C C . VAL A 1 121 ? 8.640 5.355 -10.107 1.00 96.50 121 VAL A C 1
ATOM 991 O O . VAL A 1 121 ? 7.472 5.250 -10.484 1.00 96.50 121 VAL A O 1
ATOM 994 N N . SER A 1 122 ? 9.634 5.675 -10.928 1.00 93.56 122 SER A N 1
ATOM 995 C CA . SER A 1 122 ? 9.498 5.878 -12.368 1.00 93.56 122 SER A CA 1
ATOM 996 C C . SER A 1 122 ? 10.474 4.972 -13.096 1.00 93.56 122 SER A C 1
ATOM 998 O O . SER A 1 122 ? 11.662 5.006 -12.815 1.00 93.56 122 SER A O 1
ATOM 1000 N N . GLN A 1 123 ? 9.991 4.211 -14.071 1.00 91.81 123 GLN A N 1
ATOM 1001 C CA . GLN A 1 123 ? 10.852 3.487 -14.996 1.00 91.81 123 GLN A CA 1
ATOM 1002 C C . GLN A 1 123 ? 10.878 4.235 -16.328 1.00 91.81 123 GLN A C 1
ATOM 1004 O O . GLN A 1 123 ? 9.829 4.526 -16.919 1.00 91.81 123 GLN A O 1
ATOM 1009 N N . ARG A 1 124 ? 12.076 4.562 -16.805 1.00 90.44 124 ARG A N 1
ATOM 1010 C CA . ARG A 1 124 ? 12.305 5.256 -18.070 1.00 90.44 124 ARG A CA 1
ATOM 1011 C C . ARG A 1 124 ? 13.151 4.392 -18.983 1.00 90.44 124 ARG A C 1
ATOM 1013 O O . ARG A 1 124 ? 14.161 3.839 -18.577 1.00 90.44 124 ARG A O 1
ATOM 1020 N N . LEU A 1 125 ? 12.744 4.296 -20.240 1.00 89.12 125 LEU A N 1
ATOM 1021 C CA . LEU A 1 125 ? 13.577 3.746 -21.297 1.00 89.12 125 LEU A CA 1
ATOM 1022 C C . LEU A 1 125 ? 14.413 4.878 -21.897 1.00 89.12 125 LEU A C 1
ATOM 1024 O O . LEU A 1 125 ? 13.837 5.825 -22.425 1.00 89.12 125 LEU A O 1
ATOM 1028 N N . ASN A 1 126 ? 15.734 4.747 -21.850 1.00 86.81 126 ASN A N 1
ATOM 1029 C CA . ASN A 1 126 ? 16.751 5.638 -22.413 1.00 86.81 126 ASN A CA 1
ATOM 1030 C C . ASN A 1 126 ? 17.628 4.873 -23.413 1.00 86.81 126 ASN A C 1
ATOM 1032 O O . ASN A 1 126 ? 17.495 3.659 -23.524 1.00 86.81 126 ASN A O 1
ATOM 1036 N N . TRP A 1 127 ? 18.525 5.566 -24.133 1.00 78.75 127 TRP A N 1
ATOM 1037 C CA . TRP A 1 127 ? 19.449 4.968 -25.122 1.00 78.75 127 TRP A CA 1
ATOM 1038 C C . TRP A 1 127 ? 20.262 3.791 -24.561 1.00 78.75 127 TRP A C 1
ATOM 1040 O O . TRP A 1 127 ? 20.476 2.807 -25.272 1.00 78.75 127 TRP A O 1
ATOM 1050 N N . ASP A 1 128 ? 20.629 3.866 -23.283 1.00 80.81 128 ASP A N 1
ATOM 1051 C CA . ASP A 1 128 ? 21.438 2.857 -22.597 1.00 80.81 128 ASP A CA 1
ATOM 1052 C C . ASP A 1 128 ? 20.618 1.670 -22.064 1.00 80.81 128 ASP A C 1
ATOM 1054 O O . ASP A 1 128 ? 21.171 0.610 -21.781 1.00 80.81 128 ASP A O 1
ATOM 1058 N N . GLY A 1 129 ? 19.289 1.795 -21.991 1.00 83.00 129 GLY A N 1
ATOM 1059 C CA . GLY A 1 129 ? 18.401 0.767 -21.452 1.00 83.00 129 GLY A CA 1
ATOM 1060 C C . GLY A 1 129 ? 17.339 1.341 -20.522 1.00 83.00 129 GLY A C 1
ATOM 1061 O O . GLY A 1 129 ? 16.891 2.475 -20.693 1.00 83.00 129 GLY A O 1
ATOM 1062 N N . LEU A 1 130 ? 16.890 0.530 -19.566 1.00 88.38 130 LEU A N 1
ATOM 1063 C CA . LEU A 1 130 ? 15.916 0.956 -18.565 1.00 88.38 130 LEU A CA 1
ATOM 1064 C C . LEU A 1 130 ? 16.622 1.528 -17.344 1.00 88.38 130 LEU A C 1
ATOM 1066 O O . LEU A 1 130 ? 17.523 0.908 -16.791 1.00 88.38 130 LEU A O 1
ATOM 1070 N N . GLU A 1 131 ? 16.140 2.678 -16.910 1.00 89.69 131 GLU A N 1
ATOM 1071 C CA . GLU A 1 131 ? 16.532 3.353 -15.684 1.00 89.69 131 GLU A CA 1
ATOM 1072 C C . GLU A 1 131 ? 15.323 3.383 -14.748 1.00 89.69 131 GLU A C 1
ATOM 1074 O O . GLU A 1 131 ? 14.189 3.598 -15.195 1.00 89.69 131 GLU A O 1
ATOM 1079 N N . ILE A 1 132 ? 15.552 3.112 -13.464 1.00 90.69 132 ILE A N 1
ATOM 1080 C CA . ILE A 1 132 ? 14.533 3.222 -12.420 1.00 90.69 132 ILE A CA 1
ATOM 1081 C C . ILE A 1 132 ? 14.958 4.343 -11.488 1.00 90.69 132 ILE A C 1
ATOM 1083 O O . ILE A 1 132 ? 15.965 4.230 -10.797 1.00 90.69 132 ILE A O 1
ATOM 1087 N N . ASP A 1 133 ? 14.137 5.382 -11.444 1.00 92.19 133 ASP A N 1
ATOM 1088 C CA . ASP A 1 133 ? 14.273 6.492 -10.516 1.00 92.19 133 ASP A CA 1
ATOM 1089 C C . ASP A 1 133 ? 13.266 6.332 -9.382 1.00 92.19 133 ASP A C 1
ATOM 1091 O O . ASP A 1 133 ? 12.111 5.952 -9.610 1.00 92.19 133 ASP A O 1
ATOM 1095 N N . TYR A 1 134 ? 13.662 6.690 -8.165 1.00 94.00 134 TYR A N 1
ATOM 1096 C CA . TYR A 1 134 ? 12.750 6.779 -7.033 1.00 94.00 134 TYR A CA 1
ATOM 1097 C C . TYR A 1 134 ? 12.970 8.067 -6.243 1.00 94.00 134 TYR A C 1
ATOM 1099 O O . TYR A 1 134 ? 14.075 8.404 -5.831 1.00 94.00 134 TYR A O 1
ATOM 1107 N N . GLU A 1 135 ? 11.881 8.793 -6.001 1.00 94.19 135 GLU A N 1
ATOM 1108 C CA . GLU A 1 135 ? 11.903 10.042 -5.240 1.00 94.19 135 GLU A CA 1
ATOM 1109 C C . GLU A 1 135 ? 11.028 9.916 -3.990 1.00 94.19 135 GLU A C 1
ATOM 1111 O O . GLU A 1 135 ? 9.865 9.506 -4.100 1.00 94.19 135 GLU A O 1
ATOM 1116 N N . PRO A 1 136 ? 11.518 10.302 -2.800 1.00 95.25 136 PRO A N 1
ATOM 1117 C CA . PRO A 1 136 ? 10.714 10.241 -1.590 1.00 95.25 136 PRO A CA 1
ATOM 1118 C C . PRO A 1 136 ? 9.518 11.199 -1.697 1.00 95.25 136 PRO A C 1
ATOM 1120 O O . PRO A 1 136 ? 9.620 12.305 -2.231 1.00 95.25 136 PRO A O 1
ATOM 1123 N N . MET A 1 137 ? 8.359 10.770 -1.198 1.00 95.88 137 MET A N 1
ATOM 1124 C CA . MET A 1 137 ? 7.112 11.537 -1.261 1.00 95.88 137 MET A CA 1
ATOM 1125 C C . MET A 1 137 ? 6.587 11.893 0.127 1.00 95.88 137 MET A C 1
ATOM 1127 O O . MET A 1 137 ? 6.368 13.072 0.415 1.00 95.88 137 MET A O 1
ATOM 1131 N N . SER A 1 138 ? 6.398 10.895 0.987 1.00 97.38 138 SER A N 1
ATOM 1132 C CA . SER A 1 138 ? 5.980 11.090 2.374 1.00 97.38 138 SER A CA 1
ATOM 1133 C C . SER A 1 138 ? 6.733 10.167 3.323 1.00 97.38 138 SER A C 1
ATOM 1135 O O . SER A 1 138 ? 7.204 9.096 2.942 1.00 97.38 138 SER A O 1
ATOM 1137 N N . ILE A 1 139 ? 6.799 10.586 4.581 1.00 97.69 139 ILE A N 1
ATOM 1138 C CA . ILE A 1 139 ? 7.272 9.795 5.714 1.00 97.69 139 ILE A CA 1
ATOM 1139 C C . ILE A 1 139 ? 6.114 9.672 6.692 1.00 97.69 139 ILE A C 1
ATOM 1141 O O . ILE A 1 139 ? 5.430 10.656 6.978 1.00 97.69 139 ILE A O 1
ATOM 1145 N N . TYR A 1 140 ? 5.905 8.471 7.202 1.00 97.62 140 TYR A N 1
ATOM 1146 C CA . TYR A 1 140 ? 4.918 8.147 8.213 1.00 97.62 140 TYR A CA 1
ATOM 1147 C C . TYR A 1 140 ? 5.647 7.562 9.412 1.00 97.62 140 TYR A C 1
ATOM 1149 O O . TYR A 1 140 ? 6.548 6.739 9.255 1.00 97.62 140 TYR A O 1
ATOM 1157 N N . HIS A 1 141 ? 5.236 7.984 10.596 1.00 97.44 141 HIS A N 1
ATOM 1158 C CA . HIS A 1 141 ? 5.745 7.479 11.859 1.00 97.44 141 HIS A CA 1
ATOM 1159 C C . HIS A 1 141 ? 4.575 6.935 12.671 1.00 97.44 141 HIS A C 1
ATOM 1161 O O . HIS A 1 141 ? 3.532 7.590 12.774 1.00 97.44 141 HIS A O 1
ATOM 1167 N N . PHE A 1 142 ? 4.754 5.737 13.217 1.00 96.94 142 PHE A N 1
ATOM 1168 C CA . PHE A 1 142 ? 3.763 5.034 14.008 1.00 96.94 142 PHE A CA 1
ATOM 1169 C C . PHE A 1 142 ? 4.372 4.509 15.305 1.00 96.94 142 PHE A C 1
ATOM 1171 O O . PHE A 1 142 ? 5.359 3.774 15.304 1.00 96.94 142 PHE A O 1
ATOM 1178 N N . GLU A 1 143 ? 3.698 4.815 16.402 1.00 94.50 143 GLU A N 1
ATOM 1179 C CA . GLU A 1 143 ? 3.955 4.300 17.745 1.00 94.50 143 GLU A CA 1
ATOM 1180 C C . GLU A 1 143 ? 2.601 3.951 18.389 1.00 94.50 143 GLU A C 1
ATOM 1182 O O . GLU A 1 143 ? 1.565 4.293 17.822 1.00 94.50 143 GLU A O 1
ATOM 1187 N N . ASP A 1 144 ? 2.585 3.255 19.530 1.00 89.94 144 ASP A N 1
ATOM 1188 C CA . ASP A 1 144 ? 1.386 2.616 20.107 1.00 89.94 144 ASP A CA 1
ATOM 1189 C C . ASP A 1 144 ? 0.112 3.501 20.082 1.00 89.94 144 ASP A C 1
ATOM 1191 O O . ASP A 1 144 ? -0.951 3.004 19.716 1.00 89.94 144 ASP A O 1
ATOM 1195 N N . ASP A 1 145 ? 0.218 4.811 20.344 1.00 84.56 145 ASP A N 1
ATOM 1196 C CA . ASP A 1 145 ? -0.906 5.766 20.273 1.00 84.56 145 ASP A CA 1
ATOM 1197 C C . ASP A 1 145 ? -0.678 6.945 19.303 1.00 84.56 145 ASP A C 1
ATOM 1199 O O . ASP A 1 145 ? -1.496 7.869 19.211 1.00 84.56 145 ASP A O 1
ATOM 1203 N N . THR A 1 146 ? 0.422 6.921 18.551 1.00 91.12 146 THR A N 1
ATOM 1204 C CA . THR A 1 146 ? 0.865 8.048 17.724 1.00 91.12 146 THR A CA 1
ATOM 1205 C C . THR A 1 146 ? 0.883 7.658 16.258 1.00 91.12 146 THR A C 1
ATOM 1207 O O . THR A 1 146 ? 1.427 6.632 15.862 1.00 91.12 146 THR A O 1
ATOM 1210 N N . ALA A 1 147 ? 0.315 8.526 15.427 1.00 95.38 147 ALA A N 1
ATOM 1211 C CA . ALA A 1 147 ? 0.494 8.479 13.990 1.00 95.38 147 ALA A CA 1
ATOM 1212 C C . ALA A 1 147 ? 0.848 9.888 13.523 1.00 95.38 147 ALA A C 1
ATOM 1214 O O . ALA A 1 147 ? 0.128 10.844 13.821 1.00 95.38 147 ALA A O 1
ATOM 1215 N N . GLU A 1 148 ? 1.940 10.019 12.785 1.00 96.75 148 GLU A N 1
ATOM 1216 C CA . GLU A 1 148 ? 2.416 11.288 12.243 1.00 96.75 148 GLU A CA 1
ATOM 1217 C C . GLU A 1 148 ? 2.775 11.117 10.765 1.00 96.75 148 GLU A C 1
ATOM 1219 O O . GLU A 1 148 ? 3.140 10.029 10.314 1.00 96.75 148 GLU A O 1
ATOM 1224 N N . LYS A 1 149 ? 2.643 12.197 9.992 1.00 97.56 149 LYS A N 1
ATOM 1225 C CA . LYS A 1 149 ? 2.972 12.219 8.566 1.00 97.56 149 LYS A CA 1
ATOM 1226 C C . LYS A 1 149 ? 3.721 13.495 8.217 1.00 97.56 149 LYS A C 1
ATOM 1228 O O . LYS A 1 149 ? 3.273 14.588 8.564 1.00 97.56 149 LYS A O 1
ATOM 1233 N N . TRP A 1 150 ? 4.776 13.360 7.425 1.00 97.94 150 TRP A N 1
ATOM 1234 C CA . TRP A 1 150 ? 5.447 14.454 6.734 1.00 97.94 150 TRP A CA 1
ATOM 1235 C C . TRP A 1 150 ? 5.366 14.233 5.235 1.00 97.94 150 TRP A C 1
ATOM 1237 O O . TRP A 1 150 ? 5.452 13.103 4.761 1.00 97.94 150 TRP A O 1
ATOM 1247 N N . LYS A 1 151 ? 5.210 15.318 4.483 1.00 97.00 151 LYS A N 1
ATOM 1248 C CA . LYS A 1 151 ? 5.218 15.296 3.022 1.00 97.00 151 LYS A CA 1
ATOM 1249 C C . LYS A 1 151 ? 6.354 16.162 2.506 1.00 97.00 151 LYS A C 1
ATOM 1251 O O . LYS A 1 151 ? 6.552 17.273 3.005 1.00 97.00 151 LYS A O 1
ATOM 1256 N N . LEU A 1 152 ? 7.081 15.655 1.517 1.00 96.00 152 LEU A N 1
ATOM 1257 C CA . LEU A 1 152 ? 8.132 16.407 0.856 1.00 96.00 152 LEU A CA 1
ATOM 1258 C C . LEU A 1 152 ? 7.503 17.435 -0.088 1.00 96.00 152 LEU A C 1
ATOM 1260 O O . LEU A 1 152 ? 6.691 17.100 -0.954 1.00 96.00 152 LEU A O 1
ATOM 1264 N N . GLY A 1 153 ? 7.863 18.699 0.101 1.00 92.25 153 GLY A N 1
ATOM 1265 C CA . GLY A 1 153 ? 7.546 19.792 -0.811 1.00 92.25 153 GLY A CA 1
ATOM 1266 C C . GLY A 1 153 ? 8.810 20.538 -1.226 1.00 92.25 153 GLY A C 1
ATOM 1267 O O . GLY A 1 153 ? 9.918 20.180 -0.845 1.00 92.25 153 GLY A O 1
ATOM 1268 N N . TRP A 1 154 ? 8.644 21.625 -1.979 1.00 89.06 154 TRP A N 1
ATOM 1269 C CA . TRP A 1 154 ? 9.776 22.408 -2.496 1.00 89.06 154 TRP A CA 1
ATOM 1270 C C . TRP A 1 154 ? 10.619 23.074 -1.400 1.00 89.06 154 TRP A C 1
ATOM 1272 O O . TRP A 1 154 ? 11.801 23.312 -1.589 1.00 89.06 154 TRP A O 1
ATOM 1282 N N . GLN A 1 155 ? 10.013 23.359 -0.245 1.00 92.44 155 GLN A N 1
ATOM 1283 C CA . GLN A 1 155 ? 10.691 23.911 0.935 1.00 92.44 155 GLN A CA 1
ATOM 1284 C C . GLN A 1 155 ? 11.139 22.810 1.915 1.00 92.44 155 GLN A C 1
ATOM 1286 O O . GLN A 1 155 ? 11.308 23.076 3.101 1.00 92.44 155 GLN A O 1
ATOM 1291 N N . GLY A 1 156 ? 11.251 21.563 1.450 1.00 94.94 156 GLY A N 1
ATOM 1292 C CA . GLY A 1 156 ? 11.581 20.408 2.279 1.00 94.94 156 GLY A CA 1
ATOM 1293 C C . GLY A 1 156 ? 10.364 19.750 2.934 1.00 94.94 156 GLY A C 1
ATOM 1294 O O . GLY A 1 156 ? 9.223 19.871 2.472 1.00 94.94 156 GLY A O 1
ATOM 1295 N N . TRP A 1 157 ? 10.631 18.996 3.997 1.00 97.00 157 TRP A N 1
ATOM 1296 C CA . TRP A 1 157 ? 9.645 18.188 4.709 1.00 97.00 157 TRP A CA 1
ATOM 1297 C C . TRP A 1 157 ? 8.712 19.040 5.565 1.00 97.00 157 TRP A C 1
ATOM 1299 O O . TRP A 1 157 ? 9.156 19.856 6.373 1.00 97.00 157 TRP A O 1
ATOM 1309 N N . LYS A 1 158 ? 7.401 18.815 5.430 1.00 96.25 158 LYS A N 1
ATOM 1310 C CA . LYS A 1 158 ? 6.382 19.510 6.228 1.00 96.25 158 LYS A CA 1
ATOM 1311 C C . LYS A 1 158 ? 5.424 18.529 6.897 1.00 96.25 158 LYS A C 1
ATOM 1313 O O . LYS A 1 158 ? 4.952 17.617 6.213 1.00 96.25 158 LYS A O 1
ATOM 1318 N N . PRO A 1 159 ? 5.092 18.719 8.186 1.00 97.00 159 PRO A N 1
ATOM 1319 C CA . PRO A 1 159 ? 4.112 17.886 8.869 1.00 97.00 159 PRO A CA 1
ATOM 1320 C C . PRO A 1 159 ? 2.708 18.111 8.295 1.00 97.00 159 PRO A C 1
ATOM 1322 O O . PRO A 1 159 ? 2.317 19.236 7.975 1.00 97.00 159 PRO A O 1
ATOM 1325 N N . ILE A 1 160 ? 1.932 17.035 8.185 1.00 95.94 160 ILE A N 1
ATOM 1326 C CA . ILE A 1 160 ? 0.575 17.028 7.637 1.00 95.94 160 ILE A CA 1
ATOM 1327 C C . ILE A 1 160 ? -0.374 16.387 8.650 1.00 95.94 160 ILE A C 1
ATOM 1329 O O . ILE A 1 160 ? -0.144 15.279 9.122 1.00 95.94 160 ILE A O 1
ATOM 1333 N N . LYS A 1 161 ? -1.494 17.059 8.945 1.00 93.00 161 LYS A N 1
ATOM 1334 C CA . LYS A 1 161 ? -2.513 16.552 9.887 1.00 93.00 161 LYS A CA 1
ATOM 1335 C C . LYS A 1 161 ? -3.304 15.358 9.341 1.00 93.00 161 LYS A C 1
ATOM 1337 O O . LYS A 1 161 ? -3.812 14.542 10.103 1.00 93.00 161 LYS A O 1
ATOM 1342 N N . THR A 1 162 ? -3.448 15.273 8.021 1.00 92.75 162 THR A N 1
ATOM 1343 C CA . THR A 1 162 ? -4.193 14.200 7.356 1.00 92.75 162 THR A CA 1
ATOM 1344 C C . THR A 1 162 ? -3.281 13.011 7.079 1.00 92.75 162 THR A C 1
ATOM 1346 O O . THR A 1 162 ? -2.448 13.052 6.174 1.00 92.75 162 THR A O 1
ATOM 1349 N N . ILE A 1 163 ? -3.483 11.933 7.833 1.00 94.44 163 ILE A N 1
ATOM 1350 C CA . ILE A 1 163 ? -2.698 10.700 7.737 1.00 94.44 163 ILE A CA 1
ATOM 1351 C C . ILE A 1 163 ? -3.475 9.714 6.872 1.00 94.44 163 ILE A C 1
ATOM 1353 O O . ILE A 1 163 ? -4.412 9.060 7.329 1.00 94.44 163 ILE A O 1
ATOM 1357 N N . ARG A 1 164 ? -3.138 9.710 5.588 1.00 94.56 164 ARG A N 1
ATOM 1358 C CA . ARG A 1 164 ? -3.723 8.868 4.543 1.00 94.56 164 ARG A CA 1
ATOM 1359 C C . ARG A 1 164 ? -2.648 8.482 3.546 1.00 94.56 164 ARG A C 1
ATOM 1361 O O . ARG A 1 164 ? -1.653 9.215 3.440 1.00 94.56 164 ARG A O 1
ATOM 1368 N N . MET A 1 165 ? -2.870 7.396 2.813 1.00 94.75 165 MET A N 1
ATOM 1369 C CA . MET A 1 165 ? -2.039 7.057 1.664 1.00 94.75 165 MET A CA 1
ATOM 1370 C C . MET A 1 165 ? -1.940 8.240 0.695 1.00 94.75 165 MET A C 1
ATOM 1372 O O . MET A 1 165 ? -2.861 9.042 0.515 1.00 94.75 165 MET A O 1
ATOM 1376 N N . ASP A 1 166 ? -0.759 8.382 0.115 1.00 95.50 166 ASP A N 1
ATOM 1377 C CA . ASP A 1 166 ? -0.505 9.297 -0.975 1.00 95.50 166 ASP A CA 1
ATOM 1378 C C . ASP A 1 166 ? -1.209 8.862 -2.252 1.00 95.50 166 ASP A C 1
ATOM 1380 O O . ASP A 1 166 ? -1.431 7.684 -2.520 1.00 95.50 166 ASP A O 1
ATOM 1384 N N . THR A 1 167 ? -1.494 9.863 -3.071 1.00 93.75 167 THR A N 1
ATOM 1385 C CA . THR A 1 167 ? -2.016 9.702 -4.418 1.00 93.75 167 THR A CA 1
ATOM 1386 C C . THR A 1 167 ? -1.072 10.396 -5.384 1.00 93.75 167 THR A C 1
ATOM 1388 O O . THR A 1 167 ? -0.710 11.556 -5.152 1.00 93.75 167 THR A O 1
ATOM 1391 N N . TRP A 1 168 ? -0.720 9.737 -6.484 1.00 94.69 168 TRP A N 1
ATOM 1392 C CA . TRP A 1 168 ? 0.124 10.317 -7.523 1.00 94.69 168 TRP A CA 1
ATOM 1393 C C . TRP A 1 168 ? -0.570 10.215 -8.875 1.00 94.69 168 TRP A C 1
ATOM 1395 O O . TRP A 1 168 ? -1.026 9.148 -9.269 1.00 94.69 168 TRP A O 1
ATOM 1405 N N . LYS A 1 169 ? -0.691 11.350 -9.562 1.00 91.81 169 LYS A N 1
ATOM 1406 C CA . LYS A 1 169 ? -1.323 11.449 -10.876 1.00 91.81 169 LYS A CA 1
ATOM 1407 C C . LYS A 1 169 ? -0.272 11.696 -11.960 1.00 91.81 169 LYS A C 1
ATOM 1409 O O . LYS A 1 169 ? 0.683 12.427 -11.689 1.00 91.81 169 LYS A O 1
ATOM 1414 N N . PRO A 1 170 ? -0.488 11.199 -13.192 1.00 88.94 170 PRO A N 1
ATOM 1415 C CA . PRO A 1 170 ? 0.338 11.545 -14.349 1.00 88.94 170 PRO A CA 1
ATOM 1416 C C . PRO A 1 170 ? 0.433 13.054 -14.595 1.00 88.94 170 PRO A C 1
ATOM 1418 O O . PRO A 1 170 ? 1.493 13.570 -14.935 1.00 88.94 170 PRO A O 1
ATOM 1421 N N . ASN A 1 171 ? -0.680 13.767 -14.420 1.00 88.62 171 ASN A N 1
ATOM 1422 C CA . ASN A 1 171 ? -0.766 15.220 -14.518 1.00 88.62 171 ASN A CA 1
ATOM 1423 C C . ASN A 1 171 ? -1.987 15.733 -13.731 1.00 88.62 171 ASN A C 1
ATOM 1425 O O . ASN A 1 171 ? -2.810 14.947 -13.256 1.00 88.62 171 ASN A O 1
ATOM 1429 N N . SER A 1 172 ? -2.115 17.056 -13.601 1.00 84.25 172 SER A N 1
ATOM 1430 C CA . SER A 1 172 ? -3.190 17.712 -12.841 1.00 84.25 172 SER A CA 1
ATOM 1431 C C . SER A 1 172 ? -4.600 17.439 -13.372 1.00 84.25 172 SER A C 1
ATOM 1433 O O . SER A 1 172 ? -5.554 17.521 -12.602 1.00 84.25 172 SER A O 1
ATOM 1435 N N . PHE A 1 173 ? -4.735 17.102 -14.656 1.00 86.44 173 PHE A N 1
ATOM 1436 C CA . PHE A 1 173 ? -6.014 16.860 -15.328 1.00 86.44 173 PHE A CA 1
ATOM 1437 C C . PHE A 1 173 ? -6.391 15.375 -15.395 1.00 86.44 173 PHE A C 1
ATOM 1439 O O . PHE A 1 173 ? -7.490 15.039 -15.827 1.00 86.44 173 PHE A O 1
ATOM 1446 N N . SER A 1 174 ? -5.508 14.480 -14.952 1.00 87.00 174 SER A N 1
ATOM 1447 C CA . SER A 1 174 ? -5.782 13.048 -14.934 1.00 87.00 174 SER A CA 1
ATOM 1448 C C . SER A 1 174 ? -6.841 12.708 -13.885 1.00 87.00 174 SER A C 1
ATOM 1450 O O . SER A 1 174 ? -6.736 13.096 -12.713 1.00 87.00 174 SER A O 1
ATOM 1452 N N . TYR A 1 175 ? -7.848 11.936 -14.291 1.00 87.19 175 TYR A N 1
ATOM 1453 C CA . TYR A 1 175 ? -8.770 11.270 -13.367 1.00 87.19 175 TYR A CA 1
ATOM 1454 C C . TYR A 1 175 ? -8.186 9.962 -12.824 1.00 87.19 175 TYR A C 1
ATOM 1456 O O . TYR A 1 175 ? -8.600 9.503 -11.763 1.00 87.19 175 TYR A O 1
ATOM 1464 N N . GLU A 1 176 ? -7.183 9.416 -13.509 1.00 90.69 176 GLU A N 1
ATOM 1465 C CA . GLU A 1 176 ? -6.470 8.207 -13.116 1.00 90.69 176 GLU A CA 1
ATOM 1466 C C . GLU A 1 176 ? -5.281 8.532 -12.211 1.00 90.69 176 GLU A C 1
ATOM 1468 O O . GLU A 1 176 ? -4.620 9.574 -12.352 1.00 90.69 176 GLU A O 1
ATOM 1473 N N . TYR A 1 177 ? -5.008 7.608 -11.295 1.00 91.94 177 TYR A N 1
ATOM 1474 C CA . TYR A 1 177 ? -3.858 7.631 -10.405 1.00 91.94 177 TYR A CA 1
ATOM 1475 C C . TYR A 1 177 ? -2.913 6.504 -10.792 1.00 91.94 177 TYR A C 1
ATOM 1477 O O . TYR A 1 177 ? -3.354 5.433 -11.206 1.00 91.94 177 TYR A O 1
ATOM 1485 N N . TYR A 1 178 ? -1.617 6.735 -10.617 1.00 94.00 178 TYR A N 1
ATOM 1486 C CA . TYR A 1 178 ? -0.665 5.640 -10.641 1.00 94.00 178 TYR A CA 1
ATOM 1487 C C . TYR A 1 178 ? -0.964 4.667 -9.492 1.00 94.00 178 TYR A C 1
ATOM 1489 O O . TYR A 1 178 ? -1.359 5.117 -8.408 1.00 94.00 178 TYR A O 1
ATOM 1497 N N . PRO A 1 179 ? -0.789 3.352 -9.718 1.00 94.44 179 PRO A N 1
ATOM 1498 C CA . PRO A 1 179 ? -1.046 2.343 -8.701 1.00 94.44 179 PRO A CA 1
ATOM 1499 C C . PRO A 1 179 ? -0.095 2.504 -7.512 1.00 94.44 179 PRO A C 1
ATOM 1501 O O . PRO A 1 179 ? 0.962 3.132 -7.617 1.00 94.44 179 PRO A O 1
ATOM 1504 N N . ALA A 1 180 ? -0.485 1.936 -6.375 1.00 94.75 180 ALA A N 1
ATOM 1505 C CA . ALA A 1 180 ? 0.295 1.932 -5.149 1.00 94.75 180 ALA A CA 1
ATOM 1506 C C . ALA A 1 180 ? 0.578 0.494 -4.719 1.00 94.75 180 ALA A C 1
ATOM 1508 O O . ALA A 1 180 ? -0.340 -0.317 -4.650 1.00 94.75 180 ALA A O 1
ATOM 1509 N N . PHE A 1 181 ? 1.832 0.214 -4.384 1.00 94.56 181 PHE A N 1
ATOM 1510 C CA . PHE A 1 181 ? 2.292 -1.094 -3.940 1.00 94.56 181 PHE A CA 1
ATOM 1511 C C . PHE A 1 181 ? 2.980 -0.984 -2.586 1.00 94.56 181 PHE A C 1
ATOM 1513 O O . PHE A 1 181 ? 3.590 0.037 -2.257 1.00 94.56 181 PHE A O 1
ATOM 1520 N N . VAL A 1 182 ? 2.866 -2.045 -1.798 1.00 93.38 182 VAL A N 1
ATOM 1521 C CA . VAL A 1 182 ? 3.521 -2.177 -0.498 1.00 93.38 182 VAL A CA 1
ATOM 1522 C C . VAL A 1 182 ? 4.667 -3.163 -0.660 1.00 93.38 182 VAL A C 1
ATOM 1524 O O . VAL A 1 182 ? 4.460 -4.244 -1.209 1.00 93.38 182 VAL A O 1
ATOM 1527 N N . GLY A 1 183 ? 5.858 -2.768 -0.216 1.00 91.38 183 GLY A N 1
ATOM 1528 C CA . GLY A 1 183 ? 7.024 -3.643 -0.197 1.00 91.38 183 GLY A CA 1
ATOM 1529 C C . GLY A 1 183 ? 6.843 -4.829 0.742 1.00 91.38 183 GLY A C 1
ATOM 1530 O O . GLY A 1 183 ? 5.944 -4.852 1.586 1.00 91.38 183 GLY A O 1
ATOM 1531 N N . ALA A 1 184 ? 7.712 -5.819 0.605 1.00 88.81 184 ALA A N 1
ATOM 1532 C CA . ALA A 1 184 ? 7.767 -6.986 1.452 1.00 88.81 184 ALA A CA 1
ATOM 1533 C C . ALA A 1 184 ? 7.950 -6.572 2.917 1.00 88.81 184 ALA A C 1
ATOM 1535 O O . ALA A 1 184 ? 8.864 -5.839 3.294 1.00 88.81 184 ALA A O 1
ATOM 1536 N N . ILE A 1 185 ? 7.070 -7.080 3.776 1.00 90.00 185 ILE A N 1
ATOM 1537 C CA . ILE A 1 185 ? 7.106 -6.783 5.203 1.00 90.00 185 ILE A CA 1
ATOM 1538 C C . ILE A 1 185 ? 7.745 -7.965 5.910 1.00 90.00 185 ILE A C 1
ATOM 1540 O O . ILE A 1 185 ? 7.149 -9.029 6.076 1.00 90.00 185 ILE A O 1
ATOM 1544 N N . SER A 1 186 ? 8.989 -7.787 6.346 1.00 88.25 186 SER A N 1
ATOM 1545 C CA . SER A 1 186 ? 9.675 -8.850 7.067 1.00 88.25 186 SER A CA 1
ATOM 1546 C C . SER A 1 186 ? 9.058 -9.058 8.457 1.00 88.25 186 SER A C 1
ATOM 1548 O O . SER A 1 186 ? 8.719 -8.111 9.174 1.00 88.25 186 SER A O 1
ATOM 1550 N N . LYS A 1 187 ? 9.017 -10.314 8.920 1.00 89.25 187 LYS A N 1
ATOM 1551 C CA . LYS A 1 187 ? 8.628 -10.629 10.306 1.00 89.25 187 LYS A CA 1
ATOM 1552 C C . LYS A 1 187 ? 9.502 -9.896 11.330 1.00 89.25 187 LYS A C 1
ATOM 1554 O O . LYS A 1 187 ? 9.026 -9.566 12.413 1.00 89.25 187 LYS A O 1
ATOM 1559 N N . LYS A 1 188 ? 10.772 -9.631 11.000 1.00 90.56 188 LYS A N 1
ATOM 1560 C CA . LYS A 1 188 ? 11.704 -8.875 11.850 1.00 90.56 188 LYS A CA 1
ATOM 1561 C C . LYS A 1 188 ? 11.268 -7.415 12.005 1.00 90.56 188 LYS A C 1
ATOM 1563 O O . LYS A 1 188 ? 11.406 -6.877 13.097 1.00 90.56 188 LYS A O 1
ATOM 1568 N N . THR A 1 189 ? 10.714 -6.812 10.953 1.00 92.31 189 THR A N 1
ATOM 1569 C CA . THR A 1 189 ? 10.185 -5.441 10.976 1.00 92.31 189 THR A CA 1
ATOM 1570 C C . THR A 1 189 ? 9.019 -5.325 11.956 1.00 92.31 189 THR A C 1
ATOM 1572 O O . THR A 1 189 ? 8.953 -4.376 12.729 1.00 92.31 189 THR A O 1
ATOM 1575 N N . ILE A 1 190 ? 8.126 -6.317 11.972 1.00 94.44 190 ILE A N 1
ATOM 1576 C CA . ILE A 1 190 ? 6.870 -6.264 12.733 1.00 94.44 190 ILE A CA 1
ATOM 1577 C C . ILE A 1 190 ? 6.994 -6.816 14.161 1.00 94.44 190 ILE A C 1
ATOM 1579 O O . ILE A 1 190 ? 6.300 -6.344 15.066 1.00 94.44 190 ILE A O 1
ATOM 1583 N N . LYS A 1 191 ? 7.865 -7.799 14.406 1.00 94.81 191 LYS A N 1
ATO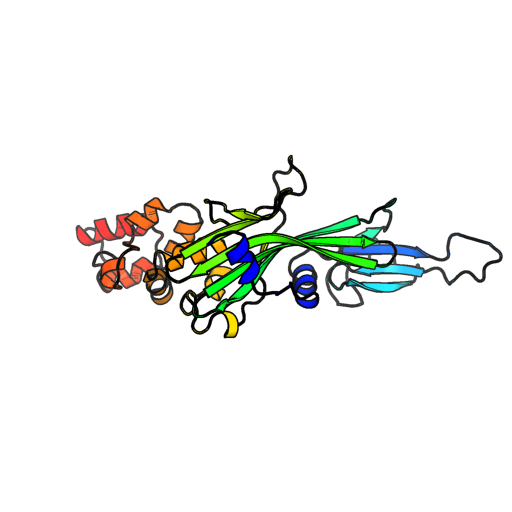M 1584 C CA . LYS A 1 191 ? 7.994 -8.446 15.721 1.00 94.81 191 LYS A CA 1
ATOM 1585 C C . LYS A 1 191 ? 8.412 -7.448 16.810 1.00 94.81 191 LYS A C 1
ATOM 1587 O O . LYS A 1 191 ? 9.397 -6.726 16.664 1.00 94.81 191 LYS A O 1
ATOM 1592 N N . GLY A 1 192 ? 7.686 -7.446 17.930 1.00 94.50 192 GLY A N 1
ATOM 1593 C CA . GLY A 1 192 ? 7.907 -6.529 19.052 1.00 94.50 192 GLY A CA 1
ATOM 1594 C C . GLY A 1 192 ? 7.533 -5.070 18.770 1.00 94.50 192 GLY A C 1
ATOM 1595 O O . GLY A 1 192 ? 7.901 -4.191 19.551 1.00 94.50 192 GLY A O 1
ATOM 1596 N N . SER A 1 193 ? 6.869 -4.778 17.649 1.00 95.56 193 SER A N 1
ATOM 1597 C CA . SER A 1 193 ? 6.447 -3.425 17.278 1.00 95.56 193 SER A CA 1
ATOM 1598 C C . SER A 1 193 ? 5.045 -3.078 17.767 1.00 95.56 193 SER A C 1
ATOM 1600 O O . SER A 1 193 ? 4.298 -3.943 18.235 1.00 95.56 193 SER A O 1
ATOM 1602 N N . CYS A 1 194 ? 4.663 -1.813 17.594 1.00 95.00 194 CYS A N 1
ATOM 1603 C CA . CYS A 1 194 ? 3.287 -1.354 17.734 1.00 95.00 194 CYS A CA 1
ATOM 1604 C C . CYS A 1 194 ? 2.330 -2.054 16.758 1.00 95.00 194 CYS A C 1
ATOM 1606 O O . CYS A 1 194 ? 1.131 -1.980 16.968 1.00 95.00 194 CYS A O 1
ATOM 1608 N N . LEU A 1 195 ? 2.829 -2.772 15.740 1.00 95.19 195 LEU A N 1
ATOM 1609 C CA . LEU A 1 195 ? 2.045 -3.497 14.734 1.00 95.19 195 LEU A CA 1
ATOM 1610 C C . LEU A 1 195 ? 2.159 -5.025 14.833 1.00 95.19 195 LEU A C 1
ATOM 1612 O O . LEU A 1 195 ? 1.664 -5.716 13.942 1.00 95.19 195 LEU A O 1
ATOM 1616 N N . GLU A 1 196 ? 2.778 -5.572 15.886 1.00 94.38 196 GLU A N 1
ATOM 1617 C CA . GLU A 1 196 ? 3.052 -7.016 16.021 1.00 94.38 196 GLU A CA 1
ATOM 1618 C C . GLU A 1 196 ? 1.817 -7.903 15.802 1.00 94.38 196 GLU A C 1
ATOM 1620 O O . GLU A 1 196 ? 1.899 -8.952 15.162 1.00 94.38 196 GLU A O 1
ATOM 1625 N N . TYR A 1 197 ? 0.657 -7.450 16.275 1.00 92.25 197 TYR A N 1
ATOM 1626 C CA . TYR A 1 197 ? -0.609 -8.173 16.178 1.00 92.25 197 TYR A CA 1
ATOM 1627 C C . TYR A 1 197 ? -1.596 -7.495 15.231 1.00 92.25 197 TYR A C 1
ATOM 1629 O O . TYR A 1 197 ? -2.799 -7.693 15.350 1.00 92.25 197 TYR A O 1
ATOM 1637 N N . SER A 1 198 ? -1.106 -6.710 14.275 1.00 92.19 198 SER A N 1
ATOM 1638 C CA . SER A 1 198 ? -1.960 -5.954 13.358 1.00 92.19 198 SER A CA 1
ATOM 1639 C C . SER A 1 198 ? -2.527 -6.777 12.203 1.00 92.19 198 SER A C 1
ATOM 1641 O O . SER A 1 198 ? -3.340 -6.249 11.462 1.00 92.19 198 SER A O 1
ATOM 1643 N N . GLN A 1 199 ? -2.131 -8.041 12.000 1.00 93.50 199 GLN A N 1
ATOM 1644 C CA . GLN A 1 199 ? -2.534 -8.841 10.824 1.00 93.50 199 GLN A CA 1
ATOM 1645 C C . GLN A 1 199 ? -2.293 -8.108 9.483 1.00 93.50 199 GLN A C 1
ATOM 1647 O O . GLN A 1 199 ? -3.112 -8.186 8.569 1.00 93.50 199 GLN A O 1
ATOM 1652 N N . LEU A 1 200 ? -1.176 -7.384 9.375 1.00 92.88 200 LEU A N 1
ATOM 1653 C CA . LEU A 1 200 ? -0.881 -6.511 8.237 1.00 92.88 200 LEU A CA 1
ATOM 1654 C C . LEU A 1 200 ? -0.853 -7.255 6.895 1.00 92.88 200 LEU A C 1
ATOM 1656 O O . LEU A 1 200 ? -1.442 -6.771 5.935 1.00 92.88 200 LEU A O 1
ATOM 1660 N N . ASP A 1 201 ? -0.277 -8.458 6.861 1.00 91.69 201 ASP A N 1
ATOM 1661 C CA . ASP A 1 201 ? -0.236 -9.303 5.660 1.00 91.69 201 ASP A CA 1
ATOM 1662 C C . ASP A 1 201 ? -1.649 -9.577 5.126 1.00 91.69 201 ASP A C 1
ATOM 1664 O O . ASP A 1 201 ? -1.931 -9.385 3.946 1.00 91.69 201 ASP A O 1
ATOM 1668 N N . ARG A 1 202 ? -2.591 -9.906 6.022 1.00 92.31 202 ARG A N 1
ATOM 1669 C CA . ARG A 1 202 ? -3.997 -10.113 5.650 1.00 92.31 202 ARG A CA 1
ATOM 1670 C C . ARG A 1 202 ? -4.668 -8.813 5.222 1.00 92.31 202 ARG A C 1
ATOM 1672 O O . ARG A 1 202 ? -5.503 -8.827 4.331 1.00 92.31 202 ARG A O 1
ATOM 1679 N N . ALA A 1 203 ? -4.347 -7.682 5.846 1.00 93.81 203 ALA A N 1
ATOM 1680 C CA . ALA A 1 203 ? -4.894 -6.396 5.415 1.00 93.81 203 ALA A CA 1
ATOM 1681 C C . ALA A 1 203 ? -4.455 -6.045 3.980 1.00 93.81 203 ALA A C 1
ATOM 1683 O O . ALA A 1 203 ? -5.257 -5.502 3.222 1.00 93.81 203 ALA A O 1
ATOM 1684 N N . ILE A 1 204 ? -3.223 -6.404 3.604 1.00 92.25 204 ILE A N 1
ATOM 1685 C CA . ILE A 1 204 ? -2.686 -6.238 2.247 1.00 92.25 204 ILE A CA 1
ATOM 1686 C C . ILE A 1 204 ? -3.373 -7.191 1.262 1.00 92.25 204 ILE A C 1
ATOM 1688 O O . ILE A 1 204 ? -3.786 -6.742 0.199 1.00 92.25 204 ILE A O 1
ATOM 1692 N N . GLU A 1 205 ? -3.578 -8.462 1.626 1.00 91.69 205 GLU A N 1
ATOM 1693 C CA . GLU A 1 205 ? -4.331 -9.432 0.804 1.00 91.69 205 GLU A CA 1
ATOM 1694 C C . GLU A 1 205 ? -5.762 -8.966 0.484 1.00 91.69 205 GLU A C 1
ATOM 1696 O O . GLU A 1 205 ? -6.301 -9.286 -0.571 1.00 91.69 205 GLU A O 1
ATOM 1701 N N . TYR A 1 206 ? -6.383 -8.212 1.395 1.00 92.69 206 TYR A N 1
ATOM 1702 C CA . TYR A 1 206 ? -7.716 -7.627 1.219 1.00 92.69 206 TYR A CA 1
ATOM 1703 C C . TYR A 1 206 ? -7.693 -6.217 0.603 1.00 92.69 206 TYR A C 1
ATOM 1705 O O . TYR A 1 206 ? -8.726 -5.544 0.590 1.00 92.69 206 TYR A O 1
ATOM 1713 N N . GLU A 1 207 ? -6.533 -5.762 0.121 1.00 92.06 207 GLU A N 1
ATOM 1714 C CA . GLU A 1 207 ? -6.331 -4.457 -0.521 1.00 92.06 207 GLU A CA 1
ATOM 1715 C C . GLU A 1 207 ? -6.787 -3.269 0.347 1.00 92.06 207 GLU A C 1
ATOM 1717 O O . GLU A 1 207 ? -7.229 -2.227 -0.147 1.00 92.06 207 GLU A O 1
ATOM 1722 N N . PHE A 1 208 ? -6.691 -3.397 1.675 1.00 94.50 208 PHE A N 1
ATOM 1723 C CA . PHE A 1 208 ? -6.997 -2.278 2.557 1.00 94.50 208 PHE A CA 1
ATOM 1724 C C . PHE A 1 208 ? -5.939 -1.176 2.413 1.00 94.50 208 PHE A C 1
ATOM 1726 O O . PHE A 1 208 ? -4.746 -1.469 2.303 1.00 94.50 208 PHE A O 1
ATOM 1733 N N . PRO A 1 209 ? -6.339 0.110 2.472 1.00 94.06 209 PRO A N 1
ATOM 1734 C CA . PRO A 1 209 ? -5.389 1.213 2.421 1.00 94.06 209 PRO A CA 1
ATOM 1735 C C . PRO A 1 209 ? -4.448 1.148 3.630 1.00 94.06 209 PRO A C 1
ATOM 1737 O O . PRO A 1 209 ? -4.866 1.386 4.764 1.00 94.06 209 PRO A O 1
ATOM 1740 N N . LEU A 1 210 ? -3.180 0.808 3.380 1.00 94.88 210 LEU A N 1
ATOM 1741 C CA . LEU A 1 210 ? -2.180 0.439 4.386 1.00 94.88 210 LEU A CA 1
ATOM 1742 C C . LEU A 1 210 ? -2.080 1.451 5.535 1.00 94.88 210 LEU A C 1
ATOM 1744 O O . LEU A 1 210 ? -2.186 1.091 6.705 1.00 94.88 210 LEU A O 1
ATOM 1748 N N . ILE A 1 211 ? -1.872 2.726 5.204 1.00 96.56 211 ILE A N 1
ATOM 1749 C CA . ILE A 1 211 ? -1.643 3.795 6.188 1.00 96.56 211 ILE A CA 1
ATOM 1750 C C . ILE A 1 211 ? -2.889 4.007 7.057 1.00 96.56 211 ILE A C 1
ATOM 1752 O O . ILE A 1 211 ? -2.804 4.143 8.279 1.00 96.56 211 ILE A O 1
ATOM 1756 N N . GLU A 1 212 ? -4.063 4.016 6.434 1.00 95.25 212 GLU A N 1
ATOM 1757 C CA . GLU A 1 212 ? -5.348 4.131 7.109 1.00 95.25 212 GLU A CA 1
ATOM 1758 C C . GLU A 1 212 ? -5.644 2.913 7.980 1.00 95.25 212 GLU A C 1
ATOM 1760 O O . GLU A 1 212 ? -6.203 3.080 9.064 1.00 95.25 212 GLU A O 1
ATOM 1765 N N . TYR A 1 213 ? -5.271 1.715 7.528 1.00 95.81 213 TYR A N 1
ATOM 1766 C CA . TYR A 1 213 ? -5.401 0.482 8.290 1.00 95.81 213 TYR A CA 1
ATOM 1767 C C . TYR A 1 213 ? -4.528 0.508 9.544 1.00 95.81 213 TYR A C 1
ATOM 1769 O O . TYR A 1 213 ? -5.038 0.282 10.640 1.00 95.81 213 TYR A O 1
ATOM 1777 N N . ILE A 1 214 ? -3.251 0.874 9.409 1.00 95.88 214 ILE A N 1
ATOM 1778 C CA . ILE A 1 214 ? -2.327 1.017 10.539 1.00 95.88 214 ILE A CA 1
ATOM 1779 C C . ILE A 1 214 ? -2.878 2.029 11.551 1.00 95.88 214 ILE A C 1
ATOM 1781 O O . ILE A 1 214 ? -3.043 1.716 12.730 1.00 95.88 214 ILE A O 1
ATOM 1785 N N . GLY A 1 215 ? -3.255 3.227 11.091 1.00 94.50 215 GLY A N 1
ATOM 1786 C CA . GLY A 1 215 ? -3.825 4.251 11.967 1.00 94.50 215 GLY A CA 1
ATOM 1787 C C . GLY A 1 215 ? -5.165 3.845 12.598 1.00 94.50 215 GLY A C 1
ATOM 1788 O O . GLY A 1 215 ? -5.505 4.306 13.690 1.00 94.50 215 GLY A O 1
ATOM 1789 N N . PHE A 1 216 ? -5.943 2.994 11.928 1.00 93.44 216 PHE A N 1
ATOM 1790 C CA . PHE A 1 216 ? -7.174 2.423 12.465 1.00 93.44 216 PHE A CA 1
ATOM 1791 C C . PHE A 1 216 ? -6.899 1.380 13.551 1.00 93.44 216 PHE A C 1
ATOM 1793 O O . PHE A 1 216 ? -7.550 1.441 14.596 1.00 93.44 216 PHE A O 1
ATOM 1800 N N . TYR A 1 217 ? -5.939 0.482 13.322 1.00 94.19 217 TYR A N 1
ATOM 1801 C CA . TYR A 1 217 ? -5.517 -0.553 14.262 1.00 94.19 217 TYR A CA 1
ATOM 1802 C C . TYR A 1 217 ? -4.998 0.049 15.571 1.00 94.19 217 TYR A C 1
ATOM 1804 O O . TYR A 1 217 ? -5.513 -0.300 16.630 1.00 94.19 217 TYR A O 1
ATOM 1812 N N . LEU A 1 218 ? -4.082 1.023 15.504 1.00 93.25 218 LEU A N 1
ATOM 1813 C CA . LEU A 1 218 ? -3.523 1.678 16.698 1.00 93.25 218 LEU A CA 1
ATOM 1814 C C . LEU A 1 218 ? -4.622 2.309 17.570 1.00 93.25 218 LEU A C 1
ATOM 1816 O O . LEU A 1 218 ? -4.649 2.155 18.784 1.00 93.25 218 LEU A O 1
ATOM 1820 N N . LYS A 1 219 ? -5.623 2.939 16.941 1.00 91.62 219 LYS A N 1
ATOM 1821 C CA . LYS A 1 219 ? -6.770 3.529 17.654 1.00 91.62 219 LYS A CA 1
ATOM 1822 C C . LYS A 1 219 ? -7.788 2.503 18.153 1.00 91.62 219 LYS A C 1
ATOM 1824 O O . LYS A 1 219 ? -8.593 2.830 19.024 1.00 91.62 219 LYS A O 1
ATOM 1829 N N . ASN A 1 220 ? -7.832 1.315 17.552 1.00 90.88 220 ASN A N 1
ATOM 1830 C CA . ASN A 1 220 ? -8.827 0.284 17.837 1.00 90.88 220 ASN A CA 1
ATOM 1831 C C . ASN A 1 220 ? -8.173 -1.112 17.853 1.00 90.88 220 ASN A C 1
ATOM 1833 O O . ASN A 1 220 ? -8.446 -1.919 16.961 1.00 90.88 220 ASN A O 1
ATOM 1837 N N . PRO A 1 221 ? -7.382 -1.461 18.886 1.00 85.81 221 PRO A N 1
ATOM 1838 C CA . PRO A 1 221 ? -6.746 -2.783 18.973 1.00 85.81 221 PRO A CA 1
ATOM 1839 C C . PRO A 1 221 ? -7.748 -3.953 18.977 1.00 85.81 221 PRO A C 1
ATOM 1841 O O . PRO A 1 221 ? -7.408 -5.092 18.665 1.00 85.81 221 PRO A O 1
ATOM 1844 N N . SER A 1 222 ? -9.026 -3.675 19.263 1.00 86.75 222 SER A N 1
ATOM 1845 C CA . SER A 1 222 ? -10.137 -4.628 19.148 1.00 86.75 222 SER A CA 1
ATOM 1846 C C . SER A 1 222 ? -10.312 -5.220 17.742 1.00 86.75 222 SER A C 1
ATOM 1848 O O . SER A 1 222 ? -10.965 -6.254 17.599 1.00 86.75 222 SER A O 1
ATOM 1850 N N . VAL A 1 223 ? -9.694 -4.626 16.717 1.00 90.56 223 VAL A N 1
ATOM 1851 C CA . VAL A 1 223 ? -9.573 -5.189 15.365 1.00 90.56 223 VAL A CA 1
ATOM 1852 C C . VAL A 1 223 ? -9.040 -6.617 15.368 1.00 90.56 223 VAL A C 1
ATOM 1854 O O . VAL A 1 223 ? -9.511 -7.434 14.579 1.00 90.56 223 VAL A O 1
ATOM 1857 N N . GLU A 1 224 ? -8.150 -6.968 16.296 1.00 90.56 224 GLU A N 1
ATOM 1858 C CA . GLU A 1 224 ? -7.683 -8.350 16.436 1.00 90.56 224 GLU A CA 1
ATOM 1859 C C . GLU A 1 224 ? -8.832 -9.336 16.644 1.00 90.56 224 GLU A C 1
ATOM 1861 O O . GLU A 1 224 ? -8.810 -10.454 16.132 1.00 90.56 224 GLU A O 1
ATOM 1866 N N . TYR A 1 225 ? -9.856 -8.936 17.397 1.00 90.75 225 TYR A N 1
ATOM 1867 C CA . TYR A 1 225 ? -11.027 -9.771 17.618 1.00 90.75 225 TYR A CA 1
ATOM 1868 C C . TYR A 1 225 ? -11.864 -9.914 16.351 1.00 90.75 225 TYR A C 1
ATOM 1870 O O . TYR A 1 225 ? -12.411 -10.992 16.128 1.00 90.75 225 TYR A O 1
ATOM 1878 N N . LEU A 1 226 ? -11.942 -8.880 15.505 1.00 93.19 226 LEU A N 1
ATOM 1879 C CA . LEU A 1 226 ? -12.619 -8.972 14.208 1.00 93.19 226 LEU A CA 1
ATOM 1880 C C . LEU A 1 226 ? -11.923 -9.996 13.308 1.00 93.19 226 LEU A C 1
ATOM 1882 O O . LEU A 1 226 ? -12.594 -10.851 12.732 1.00 93.19 226 LEU A O 1
ATOM 1886 N N . TRP A 1 227 ? -10.588 -9.988 13.272 1.00 93.25 227 TRP A N 1
ATOM 1887 C CA . TRP A 1 227 ? -9.815 -11.005 12.558 1.00 93.25 227 TRP A CA 1
ATOM 1888 C C . TRP A 1 227 ? -10.009 -12.406 13.142 1.00 93.25 227 TRP A C 1
ATOM 1890 O O . TRP A 1 227 ? -10.297 -13.344 12.398 1.00 93.25 227 TRP A O 1
ATOM 1900 N N . LYS A 1 228 ? -9.897 -12.553 14.470 1.00 90.69 228 LYS A N 1
ATOM 1901 C CA . LYS A 1 228 ? -10.039 -13.839 15.182 1.00 90.69 228 LYS A CA 1
ATOM 1902 C C . LYS A 1 228 ? -11.442 -14.443 15.053 1.00 90.69 228 LYS A C 1
ATOM 1904 O O . LYS A 1 228 ? -11.580 -15.659 15.094 1.00 90.69 228 LYS A O 1
ATOM 1909 N N . SER A 1 229 ? -12.473 -13.614 14.888 1.00 90.06 229 SER A N 1
ATOM 1910 C CA . SER A 1 229 ? -13.872 -14.047 14.732 1.00 90.06 229 SER A CA 1
ATOM 1911 C C . SER A 1 229 ? -14.364 -14.069 13.288 1.00 90.06 229 SER A C 1
ATOM 1913 O O . SER A 1 229 ? -15.563 -14.190 13.054 1.00 90.06 229 SER A O 1
ATOM 1915 N N . ASN A 1 230 ? -13.456 -13.959 12.317 1.00 91.69 230 ASN A N 1
ATOM 1916 C CA . ASN A 1 230 ? -13.773 -13.968 10.892 1.00 91.69 230 ASN A CA 1
ATOM 1917 C C . ASN A 1 230 ? -14.770 -12.871 10.447 1.00 91.69 230 ASN A C 1
ATOM 1919 O O . ASN A 1 230 ? -15.439 -13.001 9.427 1.00 91.69 230 ASN A O 1
ATOM 1923 N N . CYS A 1 231 ? -14.857 -11.760 11.180 1.00 93.38 231 CYS A N 1
ATOM 1924 C CA . CYS A 1 231 ? -15.754 -10.640 10.881 1.00 93.38 231 CYS A CA 1
ATOM 1925 C C . CYS A 1 231 ? -15.123 -9.643 9.893 1.00 93.38 231 CYS A C 1
ATOM 1927 O O . CYS A 1 231 ? -15.177 -8.429 10.089 1.00 93.38 231 CYS A O 1
ATOM 1929 N N . ILE A 1 232 ? -14.492 -10.144 8.828 1.00 92.94 232 ILE A N 1
ATOM 1930 C CA . ILE A 1 232 ? -13.684 -9.323 7.908 1.00 92.94 232 ILE A CA 1
ATOM 1931 C C . ILE A 1 232 ? -14.574 -8.396 7.076 1.00 92.94 232 ILE A C 1
ATOM 1933 O O . ILE A 1 232 ? -14.176 -7.273 6.778 1.00 92.94 232 ILE A O 1
ATOM 1937 N N . ARG A 1 233 ? -15.823 -8.796 6.800 1.00 94.12 233 ARG A N 1
ATOM 1938 C CA . ARG A 1 233 ? -16.813 -7.951 6.111 1.00 94.12 233 ARG A CA 1
ATOM 1939 C C . ARG A 1 233 ? -17.017 -6.597 6.794 1.00 94.12 233 ARG A C 1
ATOM 1941 O O . ARG A 1 233 ? -17.179 -5.600 6.099 1.00 94.12 233 ARG A O 1
ATOM 1948 N N . LEU A 1 234 ? -16.927 -6.533 8.127 1.00 94.81 234 LEU A N 1
ATOM 1949 C CA . LEU A 1 234 ? -16.977 -5.268 8.869 1.00 94.81 234 LEU A CA 1
ATOM 1950 C C . LEU A 1 234 ? -15.777 -4.364 8.566 1.00 94.81 234 LEU A C 1
ATOM 1952 O O . LEU A 1 234 ? -15.939 -3.149 8.459 1.00 94.81 234 LEU A O 1
ATOM 1956 N N . LEU A 1 235 ? -14.580 -4.940 8.419 1.00 95.00 235 LEU A N 1
ATOM 1957 C CA . LEU A 1 235 ? -13.388 -4.196 8.009 1.00 95.00 235 LEU A CA 1
ATOM 1958 C C . LEU A 1 235 ? -13.535 -3.717 6.559 1.00 95.00 235 LEU A C 1
ATOM 1960 O O . LEU A 1 235 ? -13.317 -2.536 6.295 1.00 95.00 235 LEU A O 1
ATOM 1964 N N . CYS A 1 236 ? -14.002 -4.577 5.647 1.00 94.88 236 CYS A N 1
ATOM 1965 C CA . CYS A 1 236 ? -14.297 -4.188 4.266 1.00 94.88 236 CYS A CA 1
ATOM 1966 C C . CYS A 1 236 ? -15.310 -3.036 4.210 1.00 94.88 236 CYS A C 1
ATOM 1968 O O . CYS A 1 236 ? -15.068 -2.039 3.538 1.00 94.88 236 CYS A O 1
ATOM 1970 N N . ASP A 1 237 ? -16.418 -3.121 4.953 1.00 95.62 237 ASP A N 1
ATOM 1971 C CA . ASP A 1 237 ? -17.412 -2.046 5.039 1.00 95.62 237 ASP A CA 1
ATOM 1972 C C . ASP A 1 237 ? -16.785 -0.742 5.564 1.00 95.62 237 ASP A C 1
ATOM 1974 O O . ASP A 1 237 ? -17.059 0.337 5.032 1.00 95.62 237 ASP A O 1
ATOM 1978 N N . TYR A 1 238 ? -15.905 -0.825 6.568 1.00 95.19 238 TYR A N 1
ATOM 1979 C CA . TYR A 1 238 ? -15.227 0.342 7.131 1.00 95.19 238 TYR A CA 1
ATOM 1980 C C . TYR A 1 238 ? -14.339 1.049 6.096 1.00 95.19 238 TYR A C 1
ATOM 1982 O O . TYR A 1 238 ? -14.411 2.277 5.951 1.00 95.19 238 TYR A O 1
ATOM 1990 N N . PHE A 1 239 ? -13.514 0.289 5.370 1.00 94.25 239 PHE A N 1
ATOM 1991 C CA . PHE A 1 239 ? -12.590 0.840 4.373 1.00 94.25 239 PHE A CA 1
ATOM 1992 C C . PHE A 1 239 ? -13.280 1.218 3.054 1.00 94.25 239 PHE A C 1
ATOM 1994 O O . PHE A 1 239 ? -12.838 2.163 2.408 1.00 94.25 239 PHE A O 1
ATOM 2001 N N . ASN A 1 240 ? -14.447 0.638 2.752 1.00 92.94 240 ASN A N 1
ATOM 2002 C CA . ASN A 1 240 ? -15.319 1.029 1.634 1.00 92.94 240 ASN A CA 1
ATOM 2003 C C . ASN A 1 240 ? -16.253 2.214 1.953 1.00 92.94 240 ASN A C 1
ATOM 2005 O O . ASN A 1 240 ? -17.211 2.482 1.228 1.00 92.94 240 ASN A O 1
ATOM 2009 N N . GLY A 1 241 ? -16.002 2.938 3.048 1.00 91.50 241 GLY A N 1
ATOM 2010 C CA . GLY A 1 241 ? -16.693 4.190 3.363 1.00 91.50 241 GLY A CA 1
ATOM 2011 C C . GLY A 1 241 ? -17.959 4.057 4.214 1.00 91.50 241 GLY A C 1
ATOM 2012 O O . GLY A 1 241 ? -18.536 5.078 4.580 1.00 91.50 241 GLY A O 1
ATOM 2013 N N . ARG A 1 242 ? -18.357 2.853 4.640 1.00 93.00 242 ARG A N 1
ATOM 2014 C CA . ARG A 1 242 ? -19.538 2.614 5.501 1.00 93.00 242 ARG A CA 1
ATOM 2015 C C . ARG A 1 242 ? -19.195 2.700 6.992 1.00 93.00 242 ARG A C 1
ATOM 2017 O O . ARG A 1 242 ? -19.640 1.901 7.815 1.00 93.00 242 ARG A O 1
ATOM 2024 N N . LYS A 1 243 ? -18.370 3.682 7.359 1.00 93.00 243 LYS A N 1
ATOM 2025 C CA . LYS A 1 243 ? -17.785 3.802 8.708 1.00 93.00 243 LYS A CA 1
ATOM 2026 C C . LYS A 1 243 ? -18.843 3.954 9.796 1.00 93.00 243 LYS A C 1
ATOM 2028 O O . LYS A 1 243 ? -18.667 3.428 10.893 1.00 93.00 243 LYS A O 1
ATOM 2033 N N . ASP A 1 244 ? -19.926 4.662 9.502 1.00 92.38 244 ASP A N 1
ATOM 2034 C CA . ASP A 1 244 ? -20.978 4.926 10.483 1.00 92.38 244 ASP A CA 1
ATOM 2035 C C . ASP A 1 244 ? -21.829 3.688 10.757 1.00 92.38 244 ASP A C 1
ATOM 2037 O O . ASP A 1 244 ? -22.146 3.419 11.916 1.00 92.38 244 ASP A O 1
ATOM 2041 N N . ASP A 1 245 ? -22.095 2.868 9.739 1.00 94.00 245 ASP A N 1
ATOM 2042 C CA . ASP A 1 245 ? -22.748 1.572 9.930 1.00 94.00 245 ASP A CA 1
ATOM 2043 C C . ASP A 1 245 ? -21.873 0.644 10.776 1.00 94.00 245 ASP A C 1
ATOM 2045 O O . ASP A 1 245 ? -22.361 0.048 11.732 1.00 94.00 245 ASP A O 1
ATOM 2049 N N . VAL A 1 246 ? -20.563 0.583 10.516 1.00 94.50 246 VAL A N 1
ATOM 2050 C CA . VAL A 1 246 ? -19.638 -0.236 11.323 1.00 94.50 246 VAL A CA 1
ATOM 2051 C C . VAL A 1 246 ? -19.617 0.221 12.783 1.00 94.50 246 VAL A C 1
ATOM 2053 O O . VAL A 1 246 ? -19.732 -0.602 13.688 1.00 94.50 246 VAL A O 1
ATOM 2056 N N . ARG A 1 247 ? -19.550 1.534 13.043 1.00 91.88 247 ARG A N 1
ATOM 2057 C CA . ARG A 1 247 ? -19.600 2.088 14.412 1.00 91.88 247 ARG A CA 1
ATOM 2058 C C . ARG A 1 247 ? -20.927 1.814 15.120 1.00 91.88 247 ARG A C 1
ATOM 2060 O O . ARG A 1 247 ? -20.973 1.767 16.350 1.00 91.88 247 ARG A O 1
ATOM 2067 N N . ARG A 1 248 ? -22.016 1.670 14.364 1.00 92.00 248 ARG A N 1
ATOM 2068 C CA . ARG A 1 248 ? -23.332 1.295 14.892 1.00 92.00 248 ARG A CA 1
ATOM 2069 C C . ARG A 1 248 ? -23.456 -0.207 15.127 1.00 92.00 248 ARG A C 1
ATOM 2071 O O . ARG A 1 248 ? -24.123 -0.576 16.087 1.00 92.00 248 ARG A O 1
ATOM 2078 N N . ALA A 1 249 ? -22.816 -1.032 14.302 1.00 92.62 249 ALA A N 1
ATOM 2079 C CA . ALA A 1 249 ? -22.829 -2.487 14.407 1.00 92.62 249 ALA A CA 1
ATOM 2080 C C . ALA A 1 249 ? -21.965 -2.995 15.569 1.00 92.62 249 ALA A C 1
ATOM 2082 O O . ALA A 1 249 ? -22.384 -3.880 16.308 1.00 92.62 249 ALA A O 1
ATOM 2083 N N . VAL A 1 250 ? -20.777 -2.413 15.765 1.00 92.56 250 VAL A N 1
ATOM 2084 C CA . VAL A 1 250 ? -19.810 -2.861 16.777 1.00 92.56 250 VAL A CA 1
ATOM 2085 C C . VAL A 1 250 ? -19.248 -1.707 17.602 1.00 92.56 250 VAL A C 1
ATOM 2087 O O . VAL A 1 250 ? -19.177 -0.559 17.168 1.00 92.56 250 VAL A O 1
ATOM 2090 N N . ASN A 1 251 ? -18.831 -2.005 18.830 1.00 92.50 251 ASN A N 1
ATOM 2091 C CA . ASN A 1 251 ? -18.125 -1.077 19.703 1.00 92.50 251 ASN A CA 1
ATOM 2092 C C . ASN A 1 251 ? -16.606 -1.252 19.559 1.00 92.50 251 ASN A C 1
ATOM 2094 O O . ASN A 1 251 ? -15.980 -1.990 20.316 1.00 92.50 251 ASN A O 1
ATOM 2098 N N . LEU A 1 252 ? -16.000 -0.533 18.614 1.00 90.25 252 LEU A N 1
ATOM 2099 C CA . LEU A 1 252 ? -14.554 -0.607 18.352 1.00 90.25 252 LEU A CA 1
ATOM 2100 C C . LEU A 1 252 ? -13.677 -0.146 19.533 1.00 90.25 252 LEU A C 1
ATOM 2102 O O . LEU A 1 252 ? -12.508 -0.517 19.611 1.00 90.25 252 LEU A O 1
ATOM 2106 N N . LYS A 1 253 ? -14.242 0.597 20.494 1.00 87.94 253 LYS A N 1
ATOM 2107 C CA . LYS A 1 253 ? -13.551 1.004 21.730 1.00 87.94 253 LYS A CA 1
ATOM 2108 C C . LYS A 1 253 ? -13.571 -0.076 22.818 1.00 87.94 253 LYS A C 1
ATOM 2110 O O . LYS A 1 253 ? -13.024 0.133 23.900 1.00 87.94 253 LYS A O 1
ATOM 2115 N N . ALA A 1 254 ? -14.241 -1.203 22.584 1.00 89.12 254 ALA A N 1
ATOM 2116 C CA . ALA A 1 254 ? -14.313 -2.278 23.559 1.00 89.12 254 ALA A CA 1
ATOM 2117 C C . ALA A 1 254 ? -12.943 -2.932 23.771 1.00 89.12 254 ALA A C 1
ATOM 2119 O O . ALA A 1 254 ? -12.233 -3.247 22.821 1.00 89.12 254 ALA A O 1
ATOM 2120 N N . LYS A 1 255 ? -12.606 -3.206 25.035 1.00 85.50 255 LYS A N 1
ATOM 2121 C CA . LYS A 1 255 ? -11.384 -3.940 25.410 1.00 85.50 255 LYS A CA 1
ATOM 2122 C C . LYS A 1 255 ? -11.563 -5.462 25.387 1.00 85.50 255 LYS A C 1
ATOM 2124 O O . LYS A 1 255 ? -10.590 -6.203 25.479 1.00 85.50 255 LYS A O 1
ATOM 2129 N N . THR A 1 256 ? -12.804 -5.936 25.284 1.00 86.44 256 THR A N 1
ATOM 2130 C CA . THR A 1 256 ? -13.150 -7.360 25.341 1.00 86.44 256 THR A CA 1
ATOM 2131 C C . THR A 1 256 ? -14.012 -7.762 24.154 1.00 86.44 256 THR A C 1
ATOM 2133 O O . THR A 1 256 ? -14.800 -6.965 23.641 1.00 86.44 256 THR A O 1
ATOM 2136 N N . PHE A 1 257 ? -13.915 -9.035 23.772 1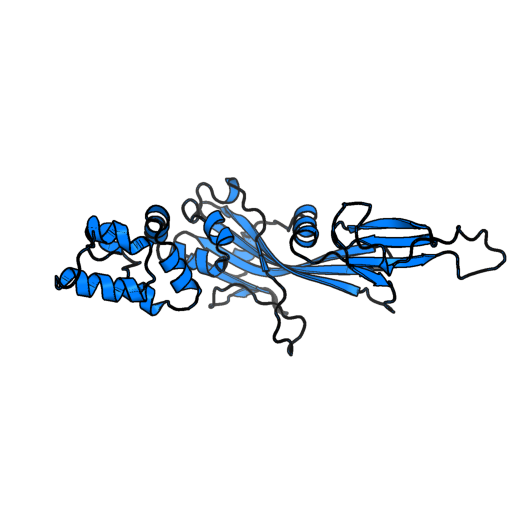.00 85.50 257 PHE A N 1
ATOM 2137 C CA . PHE A 1 257 ? -14.717 -9.630 22.705 1.00 85.50 257 PHE A CA 1
ATOM 2138 C C . PHE A 1 257 ? -16.230 -9.427 22.905 1.00 85.50 257 PHE A C 1
ATOM 2140 O O . PHE A 1 257 ? -16.923 -8.961 22.006 1.00 85.50 257 PHE A O 1
ATOM 2147 N N . LYS A 1 258 ? -16.742 -9.695 24.116 1.00 85.81 258 LYS A N 1
ATOM 2148 C CA . LYS A 1 258 ? -18.168 -9.509 24.442 1.00 85.81 258 LYS A CA 1
ATOM 2149 C C . LYS A 1 258 ? -18.601 -8.044 24.314 1.00 85.81 258 LYS A C 1
ATOM 2151 O O . LYS A 1 258 ? -19.713 -7.764 23.874 1.00 85.81 258 LYS A O 1
ATOM 2156 N N . GLY A 1 259 ? -17.724 -7.111 24.686 1.00 87.88 259 GLY A N 1
ATOM 2157 C CA . GLY A 1 259 ? -17.988 -5.681 24.552 1.00 87.88 259 GLY A CA 1
ATOM 2158 C C . GLY A 1 259 ? -18.031 -5.215 23.096 1.00 87.88 259 GLY A C 1
ATOM 2159 O O . GLY A 1 259 ? -18.821 -4.327 22.780 1.00 87.88 259 GLY A O 1
ATOM 2160 N N . LEU A 1 260 ? -17.227 -5.822 22.214 1.00 91.31 260 LEU A N 1
ATOM 2161 C CA . LEU A 1 260 ? -17.139 -5.458 20.796 1.00 91.31 260 LEU A CA 1
ATOM 2162 C C . LEU A 1 260 ? -18.482 -5.640 20.085 1.00 91.31 260 LEU A C 1
ATOM 2164 O O . LEU A 1 260 ? -18.943 -4.728 19.406 1.00 91.31 260 LEU A O 1
ATOM 2168 N N . PHE A 1 261 ? -19.150 -6.767 20.317 1.00 90.25 261 PHE A N 1
ATOM 2169 C CA . PHE A 1 261 ? -20.465 -7.068 19.741 1.00 90.25 261 PHE A CA 1
ATOM 2170 C C . PHE A 1 261 ? -21.626 -6.724 20.680 1.00 90.25 261 PHE A C 1
ATOM 2172 O O . PHE A 1 261 ? -22.687 -7.329 20.603 1.00 90.25 261 PHE A O 1
ATOM 2179 N N . ARG A 1 262 ? -21.427 -5.767 21.601 1.00 87.00 262 ARG A N 1
ATOM 2180 C CA . ARG A 1 262 ? -22.478 -5.222 22.484 1.00 87.00 262 ARG A CA 1
ATOM 2181 C C . ARG A 1 262 ? -23.288 -6.287 23.241 1.00 87.00 262 ARG A C 1
ATOM 2183 O O . ARG A 1 262 ? -24.461 -6.089 23.527 1.00 87.00 262 ARG A O 1
ATOM 2190 N N . GLY A 1 263 ? -22.639 -7.387 23.621 1.00 83.81 263 GLY A N 1
ATOM 2191 C CA . GLY A 1 263 ? -23.272 -8.467 24.374 1.00 83.81 263 GLY A CA 1
ATOM 2192 C C . GLY A 1 263 ? -23.879 -9.593 23.538 1.00 83.81 263 GLY A C 1
ATOM 2193 O O . GLY A 1 263 ? -24.515 -10.448 24.148 1.00 83.81 263 GLY A O 1
ATOM 2194 N N . ALA A 1 264 ? -23.643 -9.629 22.219 1.00 87.38 264 ALA A N 1
ATOM 2195 C CA . ALA A 1 264 ? -24.084 -10.718 21.349 1.00 87.38 264 ALA A CA 1
ATOM 2196 C C . ALA A 1 264 ? -23.747 -12.104 21.924 1.00 87.38 264 ALA A C 1
ATOM 2198 O O . ALA A 1 264 ? -22.642 -12.338 22.439 1.00 87.38 264 ALA A O 1
ATOM 2199 N N . ASP A 1 265 ? -24.712 -13.016 21.850 1.00 89.62 265 ASP A N 1
ATOM 2200 C CA . ASP A 1 265 ? -24.566 -14.363 22.387 1.00 89.62 265 ASP A CA 1
ATOM 2201 C C . ASP A 1 265 ? -23.847 -15.326 21.417 1.00 89.62 265 ASP A C 1
ATOM 2203 O O . ASP A 1 265 ? -23.458 -14.988 20.296 1.00 89.62 265 ASP A O 1
ATOM 2207 N N . LYS A 1 266 ? -23.633 -16.572 21.860 1.00 89.88 266 LYS A N 1
ATOM 2208 C CA . LYS A 1 266 ? -22.942 -17.590 21.051 1.00 89.88 266 LYS A CA 1
ATOM 2209 C C . LYS A 1 266 ? -23.681 -17.952 19.759 1.00 89.88 266 LYS A C 1
ATOM 2211 O O . LYS A 1 266 ? -23.028 -18.413 18.829 1.00 89.88 266 LYS A O 1
ATOM 2216 N N . ARG A 1 267 ? -25.010 -17.831 19.718 1.00 91.31 267 ARG A N 1
ATOM 2217 C CA . ARG A 1 267 ? -25.821 -18.145 18.535 1.00 91.31 267 ARG A CA 1
ATOM 2218 C C . ARG A 1 267 ? -25.716 -17.014 17.526 1.00 91.31 267 ARG A C 1
ATOM 2220 O O . ARG A 1 267 ? -25.405 -17.272 16.369 1.00 91.31 267 ARG A O 1
ATOM 2227 N N . GLU A 1 268 ? -25.830 -15.772 17.989 1.00 91.62 268 GLU A N 1
ATOM 2228 C CA . GLU A 1 268 ? -25.606 -14.587 17.158 1.00 91.62 268 GLU A CA 1
ATOM 2229 C C . GLU A 1 268 ? -24.219 -14.617 16.504 1.00 91.62 268 GLU A C 1
ATOM 2231 O O . GLU A 1 268 ? -24.090 -14.395 15.299 1.00 91.62 268 GLU A O 1
ATOM 2236 N N . MET A 1 269 ? -23.182 -14.996 17.260 1.00 91.69 269 MET A N 1
ATOM 2237 C CA . MET A 1 269 ? -21.812 -15.073 16.739 1.00 91.69 269 MET A CA 1
ATOM 2238 C C . MET A 1 269 ? -21.576 -16.160 15.679 1.00 91.69 269 MET A C 1
ATOM 2240 O O . MET A 1 269 ? -20.538 -16.122 15.022 1.00 91.69 269 MET A O 1
ATOM 2244 N N . LYS A 1 270 ? -22.504 -17.101 15.460 1.00 91.88 270 LYS A N 1
ATOM 2245 C CA . LYS A 1 270 ? -22.427 -18.022 14.308 1.00 91.88 270 LYS A CA 1
ATOM 2246 C C . LYS A 1 270 ? -22.801 -17.336 12.991 1.00 91.88 270 LYS A C 1
ATOM 2248 O O . LYS A 1 270 ? -22.336 -17.743 11.927 1.00 91.88 270 LYS A O 1
ATOM 2253 N N . ILE A 1 271 ? -23.634 -16.302 13.068 1.00 93.12 271 ILE A N 1
ATOM 2254 C CA . ILE A 1 271 ? -24.213 -15.625 11.905 1.00 93.12 271 ILE A CA 1
ATOM 2255 C C . ILE A 1 271 ? -23.471 -14.321 11.617 1.00 93.12 271 ILE A C 1
ATOM 2257 O O . ILE A 1 271 ? -23.103 -14.075 10.473 1.00 93.12 271 ILE A O 1
ATOM 2261 N N . ILE A 1 272 ? -23.177 -13.523 12.650 1.00 93.75 272 ILE A N 1
ATOM 2262 C CA . ILE A 1 272 ? -22.538 -12.198 12.538 1.00 93.75 272 ILE A CA 1
ATOM 2263 C C . ILE A 1 272 ? -21.326 -12.153 11.585 1.00 93.75 272 ILE A C 1
ATOM 2265 O O . ILE A 1 272 ? -21.274 -11.223 10.780 1.00 93.75 272 ILE A O 1
ATOM 2269 N N . PRO A 1 273 ? -20.379 -13.116 11.590 1.00 93.62 273 PRO A N 1
ATOM 2270 C CA . PRO A 1 273 ? -19.221 -13.077 10.687 1.00 93.62 273 PRO A CA 1
ATOM 2271 C C . PRO A 1 273 ? -19.573 -13.054 9.191 1.00 93.62 273 PRO A C 1
ATOM 2273 O O . PRO A 1 273 ? -18.770 -12.622 8.365 1.00 93.62 273 PRO A O 1
ATOM 2276 N N . GLN A 1 274 ? -20.774 -13.513 8.836 1.00 93.00 274 GLN A N 1
ATOM 2277 C CA . GLN A 1 274 ? -21.270 -13.600 7.464 1.00 93.00 274 GLN A CA 1
ATOM 2278 C C . GLN A 1 274 ? -21.989 -12.319 7.019 1.00 93.00 274 GLN A C 1
ATOM 2280 O O . GLN A 1 274 ? -22.277 -12.158 5.836 1.00 93.00 274 GLN A O 1
ATOM 2285 N N . LEU A 1 275 ? -22.267 -11.398 7.940 1.00 94.50 275 LEU A N 1
ATOM 2286 C CA . LEU A 1 275 ? -23.103 -10.228 7.703 1.00 94.50 275 LEU A CA 1
ATOM 2287 C C . LEU A 1 275 ? -22.275 -8.956 7.472 1.00 94.50 275 LEU A C 1
ATOM 2289 O O . LEU A 1 275 ? -21.185 -8.773 8.019 1.00 94.50 275 LEU A O 1
ATOM 2293 N N . HIS A 1 276 ? -22.826 -8.044 6.680 1.00 95.31 276 HIS A N 1
ATOM 2294 C CA . HIS A 1 276 ? -22.385 -6.657 6.579 1.00 95.31 276 HIS A CA 1
ATOM 2295 C C . HIS A 1 276 ? -22.823 -5.843 7.800 1.00 95.31 276 HIS A C 1
ATOM 2297 O O . HIS A 1 276 ? -23.776 -6.182 8.502 1.00 95.31 276 HIS A O 1
ATOM 2303 N N . ALA A 1 277 ? -22.173 -4.703 8.029 1.00 94.44 277 ALA A N 1
ATOM 2304 C CA . ALA A 1 277 ? -22.434 -3.840 9.180 1.00 94.44 277 ALA A CA 1
ATOM 2305 C C . ALA A 1 277 ? -23.917 -3.468 9.321 1.00 94.44 277 ALA A C 1
ATOM 2307 O O . ALA A 1 277 ? -24.498 -3.575 10.400 1.00 94.44 277 ALA A O 1
ATOM 2308 N N . ARG A 1 278 ? -24.557 -3.081 8.213 1.00 94.31 278 ARG A N 1
ATOM 2309 C CA . ARG A 1 278 ? -25.979 -2.721 8.205 1.00 94.31 278 ARG A CA 1
ATOM 2310 C C . ARG A 1 278 ? -26.881 -3.910 8.533 1.00 94.31 278 ARG A C 1
ATOM 2312 O O . ARG A 1 278 ? -27.880 -3.735 9.223 1.00 94.31 278 ARG A O 1
ATOM 2319 N N . GLU A 1 279 ? -26.523 -5.100 8.066 1.00 95.12 279 GLU A N 1
ATOM 2320 C CA . GLU A 1 279 ? -27.262 -6.336 8.328 1.00 95.12 279 GLU A CA 1
ATOM 2321 C C . GLU A 1 279 ? -27.138 -6.741 9.797 1.00 95.12 279 GLU A C 1
ATOM 2323 O O . GLU A 1 279 ? -28.140 -7.096 10.402 1.00 95.12 279 GLU A O 1
ATOM 2328 N N . ILE A 1 280 ? -25.956 -6.586 10.403 1.00 94.00 280 ILE A N 1
ATOM 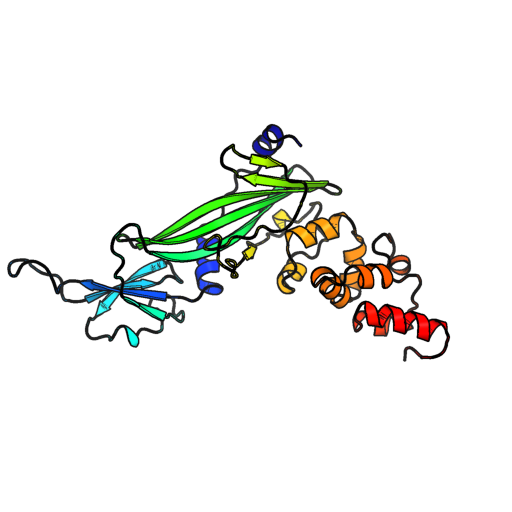2329 C CA . ILE A 1 280 ? -25.733 -6.846 11.834 1.00 94.00 280 ILE A CA 1
ATOM 2330 C C . ILE A 1 280 ? -26.639 -5.969 12.701 1.00 94.00 280 ILE A C 1
ATOM 2332 O O . ILE A 1 280 ? -27.220 -6.466 13.662 1.00 94.00 280 ILE A O 1
ATOM 2336 N N . ILE A 1 281 ? -26.800 -4.684 12.359 1.00 91.31 281 ILE A N 1
ATOM 2337 C CA . ILE A 1 281 ? -27.676 -3.766 13.107 1.00 91.31 281 ILE A CA 1
ATOM 2338 C C . ILE A 1 281 ? -29.117 -4.295 13.136 1.00 91.31 281 ILE A C 1
ATOM 2340 O O . ILE A 1 281 ? -29.733 -4.338 14.201 1.00 91.31 281 ILE A O 1
ATOM 2344 N N . TRP A 1 282 ? -29.646 -4.703 11.979 1.00 93.31 282 TRP A N 1
ATOM 2345 C CA . TRP A 1 282 ? -31.008 -5.233 11.877 1.00 93.31 282 TRP A CA 1
ATOM 2346 C C . TRP A 1 282 ? -31.140 -6.617 12.505 1.00 93.31 282 TRP A C 1
ATOM 2348 O O . TRP A 1 282 ? -32.082 -6.845 13.257 1.00 93.31 282 TRP A O 1
ATOM 2358 N N . PHE A 1 283 ? -30.191 -7.514 12.239 1.00 93.75 283 PHE A N 1
ATOM 2359 C CA . PHE A 1 283 ? -30.157 -8.864 12.792 1.00 93.75 283 PHE A CA 1
ATOM 2360 C C . PHE A 1 283 ? -30.172 -8.830 14.319 1.00 93.75 283 PHE A C 1
ATOM 2362 O O . PHE A 1 283 ? -31.039 -9.444 14.931 1.00 93.75 283 PHE A O 1
ATOM 2369 N N . HIS A 1 284 ? -29.277 -8.050 14.927 1.00 88.94 284 HIS A N 1
ATOM 2370 C CA . HIS A 1 284 ? -29.197 -7.935 16.378 1.00 88.94 284 HIS A CA 1
ATOM 2371 C 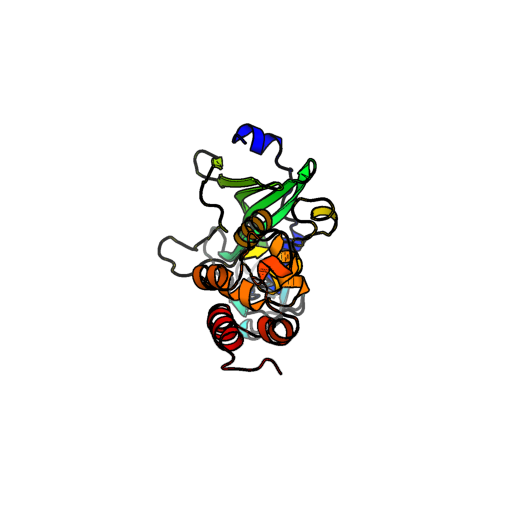C . HIS A 1 284 ? -30.508 -7.394 16.964 1.00 88.94 284 HIS A C 1
ATOM 2373 O O . HIS A 1 284 ? -31.037 -7.951 17.920 1.00 88.94 284 HIS A O 1
ATOM 2379 N N . TRP A 1 285 ? -31.093 -6.355 16.359 1.00 89.69 285 TRP A N 1
ATOM 2380 C CA . TRP A 1 285 ? -32.365 -5.798 16.826 1.00 89.69 285 TRP A CA 1
ATOM 2381 C C . TRP A 1 285 ? -33.531 -6.797 16.724 1.00 89.69 285 TRP A C 1
ATOM 2383 O O . TRP A 1 285 ? -34.267 -6.980 17.692 1.00 89.69 285 TRP A O 1
ATOM 2393 N N . LEU A 1 286 ? -33.677 -7.479 15.584 1.00 93.06 286 LEU A N 1
ATOM 2394 C CA . LEU A 1 286 ? -34.740 -8.466 15.362 1.00 93.06 286 LEU A CA 1
ATOM 2395 C C . LEU A 1 286 ? -34.575 -9.706 16.248 1.00 93.06 286 LEU A C 1
ATOM 2397 O O . LEU A 1 286 ? -35.568 -10.234 16.750 1.00 93.06 286 LEU A O 1
ATOM 2401 N N . TYR A 1 287 ? -33.338 -10.164 16.454 1.00 92.25 287 TYR A N 1
ATOM 2402 C CA . TYR A 1 287 ? -33.032 -11.299 17.322 1.00 92.25 287 TYR A CA 1
ATOM 2403 C C . TYR A 1 287 ? -33.383 -10.984 18.779 1.00 92.25 287 TYR A C 1
ATOM 2405 O O . TYR A 1 287 ? -34.095 -11.751 19.423 1.00 92.25 287 TYR A O 1
ATOM 2413 N N . GLN A 1 288 ? -32.972 -9.814 19.281 1.00 87.38 288 GLN A N 1
ATOM 2414 C CA . GLN A 1 288 ? -33.279 -9.379 20.649 1.00 87.38 288 GLN A CA 1
ATOM 2415 C C . GLN A 1 288 ? -34.782 -9.127 20.867 1.00 87.38 288 GLN A C 1
ATOM 2417 O O . GLN A 1 288 ? -35.287 -9.325 21.969 1.00 87.38 288 GLN A O 1
ATOM 2422 N N . ALA A 1 289 ? -35.520 -8.749 19.819 1.00 90.88 289 ALA A N 1
ATOM 2423 C CA . ALA A 1 289 ? -36.979 -8.647 19.851 1.00 90.88 289 ALA A CA 1
ATOM 2424 C C . ALA A 1 289 ? -37.701 -10.012 19.766 1.00 90.88 289 ALA A C 1
ATOM 2426 O O . ALA A 1 289 ? -38.928 -10.058 19.838 1.00 90.88 289 ALA A O 1
ATOM 2427 N N . GLY A 1 290 ? -36.969 -11.120 19.591 1.00 90.12 290 GLY A N 1
ATOM 2428 C CA . GLY A 1 290 ? -37.531 -12.467 19.451 1.00 90.12 290 GLY A CA 1
ATOM 2429 C C . GLY A 1 290 ? -38.212 -12.736 18.104 1.00 90.12 290 GLY A C 1
ATOM 2430 O O . GLY A 1 290 ? -38.935 -13.722 17.979 1.00 90.12 290 GLY A O 1
ATOM 2431 N N . VAL A 1 291 ? -37.996 -11.874 17.102 1.00 92.69 291 VAL A N 1
ATOM 2432 C CA . VAL A 1 291 ? -38.620 -11.976 15.769 1.00 92.69 291 VAL A CA 1
ATOM 2433 C C . VAL A 1 291 ? -37.944 -13.047 14.917 1.00 92.69 291 VAL A C 1
ATOM 2435 O O . VAL A 1 291 ? -38.600 -13.723 14.128 1.00 92.69 291 VAL A O 1
ATOM 2438 N N . ILE A 1 292 ? -36.631 -13.211 15.077 1.00 89.69 292 ILE A N 1
ATOM 2439 C CA . ILE A 1 292 ? -35.826 -14.193 14.347 1.00 89.69 292 ILE A CA 1
ATOM 2440 C C . ILE A 1 292 ? -35.050 -15.078 15.319 1.00 89.69 292 ILE A C 1
ATOM 2442 O O . ILE A 1 292 ? -34.779 -14.693 16.457 1.00 89.69 292 ILE A O 1
ATOM 2446 N N . ARG A 1 293 ? -34.675 -16.271 14.856 1.00 83.44 293 ARG A N 1
ATOM 2447 C CA . ARG A 1 293 ? -33.780 -17.189 15.566 1.00 83.44 293 ARG A CA 1
ATOM 2448 C C . ARG A 1 293 ? -32.423 -17.235 14.866 1.00 83.44 293 ARG A C 1
ATOM 2450 O O . ARG A 1 293 ? -32.292 -16.817 13.720 1.00 83.44 293 ARG A O 1
ATOM 2457 N N . ALA A 1 294 ? -31.412 -17.657 15.620 1.00 77.56 294 ALA A N 1
ATOM 2458 C CA . ALA A 1 294 ? -30.033 -17.786 15.164 1.00 77.56 294 ALA A CA 1
ATOM 2459 C C . ALA A 1 294 ? -29.626 -19.269 15.160 1.00 77.56 294 ALA A C 1
ATOM 2461 O O . ALA A 1 294 ? -28.768 -19.699 15.939 1.00 77.56 294 ALA A O 1
ATOM 2462 N N . ASP A 1 295 ? -30.347 -20.052 14.364 1.00 73.75 295 ASP A N 1
ATOM 2463 C CA . ASP A 1 295 ? -30.157 -21.479 14.102 1.00 73.75 295 ASP A CA 1
ATOM 2464 C C . ASP A 1 295 ? -29.485 -21.750 12.748 1.00 73.75 295 ASP A C 1
ATOM 2466 O O . ASP A 1 295 ? -29.753 -21.013 11.774 1.00 73.75 295 ASP A O 1
#

Secondary structure (DSSP, 8-state):
--HHHHHHHS------HHHHHHHHHHHS--EEEEEEESSSS-TTS-----EEEEEETTT--EEEEETTS-GGG--B-TTT--B-EEEE----SS-EEEEEEEEEEEEE-STT-EEEEEEEEEEEEETTEEEEEEEEEEEEEEETTEEEEEEEETTEEEE-S--------SSTT-S----EEE----HHHHTTSTTTTS-HHHHHHTT--HHHHHHHHHH-TTHHHHHHTT-HHHHHHHHTT-HHHHHHH--TT-SSHHHHTTT--TTHHHHGGGS-HHHHHHHHHHHHTTSS---